Protein AF-A0A497FHC4-F1 (afdb_monomer_lite)

Foldseek 3Di:
DQAAEEEEFEQFLDDLLRLLLQLQLLLLCVVVVFQEAEAAAEEEAECPPPVVQLVVCLVLLHRDHPSLVSRCVSNVVPDPSCLSYQKYFYFYQFDCVQQPDVSSVVQVVDRLSRTAKMWGWADDPHDIDIAMAGAVVSLVRHDPVSSVSSVVSCVSSVHHYDHSVVVVVCQVPRQVRSVVSVVVVSVPGRYYYYYYNRQQLANHDVQLPHQWYWYGGQFKIFIFGSPLLSVQVVVCCVPQNSPDGNNSRCVVGDGPDMDTDDDDPPVCSSHHDPVSNVNSVVSPPRD

Structure (mmCIF, N/CA/C/O backbone):
data_AF-A0A497FHC4-F1
#
_entry.id   AF-A0A497FHC4-F1
#
loop_
_atom_site.group_PDB
_atom_site.id
_atom_site.type_symbol
_atom_site.label_atom_id
_atom_site.label_alt_id
_atom_site.label_comp_id
_atom_site.label_asym_id
_atom_site.label_entity_id
_atom_site.label_seq_id
_atom_site.pdbx_PDB_ins_code
_atom_site.Cartn_x
_atom_site.Cartn_y
_atom_site.Cartn_z
_atom_site.occupancy
_atom_site.B_iso_or_equiv
_atom_site.auth_seq_id
_atom_site.auth_comp_id
_atom_site.auth_asym_id
_atom_site.auth_atom_id
_atom_site.pdbx_PDB_model_num
ATOM 1 N N . MET A 1 1 ? -24.979 6.587 7.135 1.00 53.25 1 MET A N 1
ATOM 2 C CA . MET A 1 1 ? -24.085 6.280 8.273 1.00 53.25 1 MET A CA 1
ATOM 3 C C . MET A 1 1 ? -22.796 7.046 8.053 1.00 53.25 1 MET A C 1
ATOM 5 O O . MET A 1 1 ? -22.479 7.292 6.900 1.00 53.25 1 MET A O 1
ATOM 9 N N . ILE A 1 2 ? -22.112 7.481 9.112 1.00 77.75 2 ILE A N 1
ATOM 10 C CA . ILE A 1 2 ? -20.748 8.013 8.974 1.00 77.75 2 ILE A CA 1
ATOM 11 C C . ILE A 1 2 ? -19.836 6.790 8.899 1.00 77.75 2 ILE A C 1
ATOM 13 O O . ILE A 1 2 ? -19.884 5.964 9.810 1.00 77.75 2 ILE A O 1
ATOM 17 N N . ALA A 1 3 ? -19.096 6.637 7.804 1.00 92.81 3 ALA A N 1
ATOM 18 C CA . ALA A 1 3 ? -18.158 5.534 7.647 1.00 92.81 3 ALA A CA 1
ATOM 19 C C . ALA A 1 3 ? -16.996 5.656 8.632 1.00 92.81 3 ALA A C 1
ATOM 21 O O . ALA A 1 3 ? -16.529 6.759 8.917 1.00 92.81 3 ALA A O 1
ATOM 22 N N . MET A 1 4 ? -16.521 4.515 9.123 1.00 95.94 4 MET A N 1
ATOM 23 C CA . MET A 1 4 ? -15.312 4.445 9.931 1.00 95.94 4 MET A CA 1
ATOM 24 C C . MET A 1 4 ? -14.073 4.312 9.051 1.00 95.94 4 MET A C 1
ATOM 26 O O . MET A 1 4 ? -14.044 3.512 8.113 1.00 95.94 4 MET A O 1
ATOM 30 N N . LEU A 1 5 ? -13.015 5.033 9.414 1.00 98.12 5 LEU A N 1
ATOM 31 C CA . LEU A 1 5 ? -11.712 4.976 8.765 1.00 98.12 5 LEU A CA 1
ATOM 32 C C . LEU A 1 5 ? -10.659 4.434 9.736 1.00 98.12 5 LEU A C 1
ATOM 34 O O . LEU A 1 5 ? -10.309 5.074 10.728 1.00 98.12 5 LEU A O 1
ATOM 38 N N . ILE A 1 6 ? -10.097 3.265 9.428 1.00 98.56 6 ILE A N 1
ATOM 39 C CA . ILE A 1 6 ? -8.969 2.691 10.173 1.00 98.56 6 ILE A CA 1
ATOM 40 C C . ILE A 1 6 ? -7.711 2.790 9.318 1.00 98.56 6 ILE A C 1
ATOM 42 O O . ILE A 1 6 ? -7.675 2.278 8.202 1.00 98.56 6 ILE A O 1
ATOM 46 N N . LEU A 1 7 ? -6.647 3.378 9.861 1.00 98.62 7 LEU A N 1
ATOM 47 C CA . LEU A 1 7 ? -5.346 3.446 9.198 1.00 98.62 7 LEU A CA 1
ATOM 48 C C . LEU A 1 7 ? -4.395 2.371 9.745 1.00 98.62 7 LEU A C 1
ATOM 50 O O . LEU A 1 7 ? -4.148 2.297 10.945 1.00 98.62 7 LEU A O 1
ATOM 54 N N . ILE A 1 8 ? -3.813 1.561 8.865 1.00 98.62 8 ILE A N 1
ATOM 55 C CA . ILE A 1 8 ? -2.807 0.543 9.179 1.00 98.62 8 ILE A CA 1
ATOM 56 C C . ILE A 1 8 ? -1.430 1.069 8.779 1.00 98.62 8 ILE A C 1
ATOM 58 O O . ILE A 1 8 ? -1.166 1.301 7.599 1.00 98.62 8 ILE A O 1
ATOM 62 N N . VAL A 1 9 ? -0.534 1.214 9.756 1.00 98.19 9 VAL A N 1
ATOM 63 C CA . VAL A 1 9 ? 0.839 1.711 9.564 1.00 98.19 9 VAL A CA 1
ATOM 64 C C . VAL A 1 9 ? 1.875 0.678 9.990 1.00 98.19 9 VAL A C 1
ATOM 66 O O . VAL A 1 9 ? 1.593 -0.232 10.767 1.00 98.19 9 VAL A O 1
ATOM 69 N N . GLY A 1 10 ? 3.094 0.784 9.467 1.00 97.12 10 GLY A N 1
ATOM 70 C CA . GLY A 1 10 ? 4.172 -0.178 9.710 1.00 97.12 10 GLY A CA 1
ATOM 71 C C . GLY A 1 10 ? 5.369 0.502 10.343 1.00 97.12 10 GLY A C 1
ATOM 72 O O . GLY A 1 10 ? 5.735 1.598 9.934 1.00 97.12 10 GLY A O 1
ATOM 73 N N . LEU A 1 11 ? 5.997 -0.144 11.327 1.00 93.44 11 LEU A N 1
ATOM 74 C CA . LEU A 1 11 ? 7.216 0.403 11.931 1.00 93.44 11 LEU A CA 1
ATOM 75 C C . LEU A 1 11 ? 8.429 0.273 11.002 1.00 93.44 11 LEU A C 1
ATOM 77 O O . LEU A 1 11 ? 9.323 1.111 11.032 1.00 93.44 11 LEU A O 1
ATOM 81 N N . LEU A 1 12 ? 8.483 -0.808 10.222 1.00 91.19 12 LEU A N 1
ATOM 82 C CA . LEU A 1 12 ? 9.578 -1.095 9.303 1.00 91.19 12 LEU A CA 1
ATOM 83 C C . LEU A 1 12 ? 9.224 -0.624 7.897 1.00 91.19 12 LEU A C 1
ATOM 85 O O . LEU A 1 12 ? 8.089 -0.814 7.446 1.00 91.19 12 LEU A O 1
ATOM 89 N N . LYS A 1 13 ? 10.243 -0.137 7.181 1.00 82.69 13 LYS A N 1
ATOM 90 C CA . LYS A 1 13 ? 10.144 0.246 5.768 1.00 82.69 13 LYS A CA 1
ATOM 91 C C . LYS A 1 13 ? 9.580 -0.885 4.903 1.00 82.69 13 LYS A C 1
ATOM 93 O O . LYS A 1 13 ? 8.779 -0.625 4.017 1.00 82.69 13 LYS A O 1
ATOM 98 N N . PHE A 1 14 ? 9.931 -2.136 5.199 1.00 84.88 14 PHE A N 1
ATOM 99 C CA . PHE A 1 14 ? 9.456 -3.314 4.471 1.00 84.88 14 PHE A CA 1
ATOM 100 C C . PHE A 1 14 ? 8.912 -4.381 5.430 1.00 84.88 14 PHE A C 1
ATOM 102 O O . PHE A 1 14 ? 9.324 -4.451 6.586 1.00 84.88 14 PHE A O 1
ATOM 109 N N . ASP A 1 15 ? 7.958 -5.185 4.953 1.00 83.44 15 ASP A N 1
ATOM 110 C CA . ASP A 1 15 ? 7.514 -6.447 5.569 1.00 83.44 15 ASP A CA 1
ATOM 111 C C . ASP A 1 15 ? 7.141 -6.408 7.062 1.00 83.44 15 ASP A C 1
ATOM 113 O O . ASP A 1 15 ? 7.291 -7.382 7.795 1.00 83.44 15 ASP A O 1
ATOM 117 N N . SER A 1 16 ? 6.539 -5.307 7.521 1.00 89.12 16 SER A N 1
ATOM 118 C CA . SER A 1 16 ? 5.989 -5.222 8.887 1.00 89.12 16 SER A CA 1
ATOM 119 C C . SER A 1 16 ? 4.822 -6.193 9.152 1.00 89.12 16 SER A C 1
ATOM 121 O O . SER A 1 16 ? 4.429 -6.357 10.301 1.00 89.12 16 SER A O 1
ATOM 123 N N . GLY A 1 17 ? 4.242 -6.810 8.113 1.00 93.50 17 GLY A N 1
ATOM 124 C CA . GLY A 1 17 ? 3.054 -7.674 8.211 1.00 93.50 17 GLY A CA 1
ATOM 125 C C . GLY A 1 17 ? 1.711 -6.957 8.014 1.00 93.50 17 GLY A C 1
ATOM 126 O O . GLY A 1 17 ? 0.668 -7.547 8.297 1.00 93.50 17 GLY A O 1
ATOM 127 N N . LYS A 1 18 ? 1.727 -5.706 7.520 1.00 96.56 18 LYS A N 1
ATOM 128 C CA . LYS A 1 18 ? 0.534 -4.862 7.322 1.00 96.56 18 LYS A CA 1
ATOM 129 C C . LYS A 1 18 ? -0.541 -5.550 6.481 1.00 96.56 18 LYS A C 1
ATOM 131 O O . LYS A 1 18 ? -1.631 -5.764 6.991 1.00 96.56 18 LYS A O 1
ATOM 136 N N . THR A 1 19 ? -0.210 -6.001 5.270 1.00 96.62 19 THR A N 1
ATOM 137 C CA . THR A 1 19 ? -1.174 -6.615 4.342 1.00 96.62 19 THR A CA 1
ATOM 138 C C . THR A 1 19 ? -1.922 -7.797 4.937 1.00 96.62 19 THR A C 1
ATOM 140 O O . THR A 1 19 ? -3.132 -7.924 4.762 1.00 96.62 19 THR A O 1
ATOM 143 N N . SER A 1 20 ? -1.223 -8.664 5.669 1.00 96.12 20 SER A N 1
ATOM 144 C CA . SER A 1 20 ? -1.837 -9.823 6.321 1.00 96.12 20 SER A CA 1
ATOM 145 C C . SER A 1 20 ? -2.822 -9.395 7.411 1.00 96.12 20 SER A C 1
ATOM 147 O O . SER A 1 20 ? -3.915 -9.957 7.511 1.00 96.12 20 SER A O 1
ATOM 149 N N . LEU A 1 21 ? -2.462 -8.380 8.207 1.00 97.50 21 LEU A N 1
ATOM 150 C CA . LEU A 1 21 ? -3.343 -7.819 9.229 1.00 97.50 21 LEU A CA 1
ATOM 151 C C . LEU A 1 21 ? -4.562 -7.137 8.596 1.00 97.50 21 LEU A C 1
ATOM 153 O O . LEU A 1 21 ? -5.684 -7.465 8.970 1.00 97.50 21 LEU A O 1
ATOM 157 N N . THR A 1 22 ? -4.347 -6.248 7.622 1.00 98.38 22 THR A N 1
ATOM 158 C CA . THR A 1 22 ? -5.401 -5.518 6.901 1.00 98.38 22 THR A CA 1
ATOM 159 C C . THR A 1 22 ? -6.413 -6.485 6.288 1.00 98.38 22 THR A C 1
ATOM 161 O O . THR A 1 22 ? -7.611 -6.368 6.537 1.00 98.38 22 THR A O 1
ATOM 164 N N . ALA A 1 23 ? -5.938 -7.497 5.552 1.00 98.12 23 ALA A N 1
ATOM 165 C CA . ALA A 1 23 ? -6.798 -8.505 4.939 1.00 98.12 23 ALA A CA 1
ATOM 166 C C . ALA A 1 23 ? -7.605 -9.294 5.985 1.00 98.12 23 ALA A C 1
ATOM 168 O O . ALA A 1 23 ? -8.795 -9.534 5.795 1.00 98.12 23 ALA A O 1
ATOM 169 N N . SER A 1 24 ? -6.974 -9.655 7.109 1.00 97.81 24 SER A N 1
ATOM 170 C CA . SER A 1 24 ? -7.652 -10.373 8.194 1.00 97.81 24 SER A CA 1
ATOM 171 C C . SER A 1 24 ? -8.732 -9.523 8.865 1.00 97.81 24 SER A C 1
ATOM 173 O O . SER A 1 24 ? -9.802 -10.042 9.169 1.00 97.81 24 SER A O 1
ATOM 175 N N . LEU A 1 25 ? -8.466 -8.232 9.097 1.00 98.44 25 LEU A N 1
ATOM 176 C CA . LEU A 1 25 ? -9.427 -7.304 9.700 1.00 98.44 25 LEU A CA 1
ATOM 177 C C . LEU A 1 25 ? -10.653 -7.112 8.810 1.00 98.44 25 LEU A C 1
ATOM 179 O O . LEU A 1 25 ? -11.770 -7.168 9.315 1.00 98.44 25 LEU A O 1
ATOM 183 N N . VAL A 1 26 ? -10.461 -6.946 7.497 1.00 98.38 26 VAL A N 1
ATOM 184 C CA . VAL A 1 26 ? -11.590 -6.830 6.563 1.00 98.38 26 VAL A CA 1
ATOM 185 C C . VAL A 1 26 ? -12.405 -8.116 6.524 1.00 98.38 26 VAL A C 1
ATOM 187 O O . VAL A 1 26 ? -13.622 -8.051 6.668 1.00 98.38 26 VAL A O 1
ATOM 190 N N . LYS A 1 27 ? -11.770 -9.293 6.418 1.00 98.12 27 LYS A N 1
ATOM 191 C CA . LYS A 1 27 ? -12.506 -10.568 6.455 1.00 98.12 27 LYS A CA 1
ATOM 192 C C . LYS A 1 27 ? -13.287 -10.761 7.755 1.00 98.12 27 LYS A C 1
ATOM 194 O O . LYS A 1 27 ? -14.414 -11.242 7.713 1.00 98.12 27 LYS A O 1
ATOM 199 N N . GLU A 1 28 ? -12.706 -10.384 8.893 1.00 98.00 28 GLU A N 1
ATOM 200 C CA . GLU A 1 28 ? -13.376 -10.453 10.196 1.00 98.00 28 GLU A CA 1
ATOM 201 C C . GLU A 1 28 ? -14.544 -9.465 10.308 1.00 98.00 28 GLU A C 1
ATOM 203 O O . GLU A 1 28 ? -15.587 -9.807 10.852 1.00 98.00 28 GLU A O 1
ATOM 208 N N . ALA A 1 29 ? -14.410 -8.246 9.785 1.00 98.00 29 ALA A N 1
ATOM 209 C CA . ALA A 1 29 ? -15.509 -7.283 9.769 1.00 98.00 29 ALA A CA 1
ATOM 210 C C . ALA A 1 29 ? -16.667 -7.781 8.888 1.00 98.00 29 ALA A C 1
ATOM 212 O O . ALA A 1 29 ? -17.819 -7.813 9.325 1.00 98.00 29 ALA A O 1
ATOM 213 N N . ARG A 1 30 ? -16.350 -8.267 7.683 1.00 97.31 30 ARG A N 1
ATOM 214 C CA . ARG A 1 30 ? -17.340 -8.797 6.736 1.00 97.31 30 ARG A CA 1
ATOM 215 C C . ARG A 1 30 ? -18.024 -10.063 7.250 1.00 97.31 30 ARG A C 1
ATOM 217 O O . ARG A 1 30 ? -19.230 -10.207 7.074 1.00 97.31 30 ARG A O 1
ATOM 224 N N . SER A 1 31 ? -17.307 -10.949 7.951 1.00 97.19 31 SER A N 1
ATOM 225 C CA . SER A 1 31 ? -17.906 -12.147 8.568 1.00 97.19 31 SER A CA 1
ATOM 226 C C . SER A 1 31 ? -18.952 -11.809 9.640 1.00 97.19 31 SER A C 1
ATOM 228 O O . SER A 1 31 ? -19.845 -12.613 9.906 1.00 97.19 31 SER A O 1
ATOM 230 N N . ARG A 1 32 ? -18.878 -10.601 10.215 1.00 96.62 32 ARG A N 1
ATOM 231 C CA . ARG A 1 32 ? -19.841 -10.043 11.176 1.00 96.62 32 ARG A CA 1
ATOM 232 C C . ARG A 1 32 ? -20.945 -9.207 10.521 1.00 96.62 32 ARG A C 1
ATOM 234 O O . ARG A 1 32 ? -21.765 -8.636 11.234 1.00 96.62 32 ARG A O 1
ATOM 241 N N . GLY A 1 33 ? -20.975 -9.135 9.191 1.00 96.50 33 GLY A N 1
ATOM 242 C CA . GLY A 1 33 ? -21.972 -8.383 8.432 1.00 96.50 33 GLY A CA 1
ATOM 243 C C . GLY A 1 33 ? -21.680 -6.889 8.273 1.00 96.50 33 GLY A C 1
ATOM 244 O O . GLY A 1 33 ? -22.579 -6.174 7.850 1.00 96.50 33 GLY A O 1
ATOM 245 N N . VAL A 1 34 ? -20.466 -6.420 8.591 1.00 97.06 34 VAL A N 1
ATOM 246 C CA . VAL A 1 34 ? -20.050 -5.029 8.334 1.00 97.06 34 VAL A CA 1
ATOM 247 C C . VAL A 1 34 ? -19.637 -4.886 6.872 1.00 97.06 34 VAL A C 1
ATOM 249 O O . VAL A 1 34 ? -18.817 -5.674 6.385 1.00 97.06 34 VAL A O 1
ATOM 252 N N . ASP A 1 35 ? -20.147 -3.868 6.179 1.00 97.69 35 ASP A N 1
ATOM 253 C CA . ASP A 1 35 ? -19.682 -3.556 4.827 1.00 97.69 35 ASP A CA 1
ATOM 254 C C . ASP A 1 35 ? -18.301 -2.890 4.871 1.00 97.69 35 ASP A C 1
ATOM 256 O O . ASP A 1 35 ? -18.168 -1.679 5.058 1.00 97.69 35 ASP A O 1
ATOM 260 N N . ALA A 1 36 ? -17.262 -3.719 4.750 1.00 98.38 36 ALA A N 1
ATOM 261 C CA . ALA A 1 36 ? -15.874 -3.303 4.879 1.00 98.38 36 ALA A CA 1
ATOM 262 C C . ALA A 1 36 ? -15.056 -3.532 3.604 1.00 98.38 36 ALA A C 1
ATOM 264 O O . ALA A 1 36 ? -15.181 -4.579 2.956 1.00 98.38 36 ALA A O 1
ATOM 265 N N . VAL A 1 37 ? -14.148 -2.596 3.315 1.00 98.75 37 VAL A N 1
ATOM 266 C CA . VAL A 1 37 ? -13.150 -2.691 2.238 1.00 98.75 37 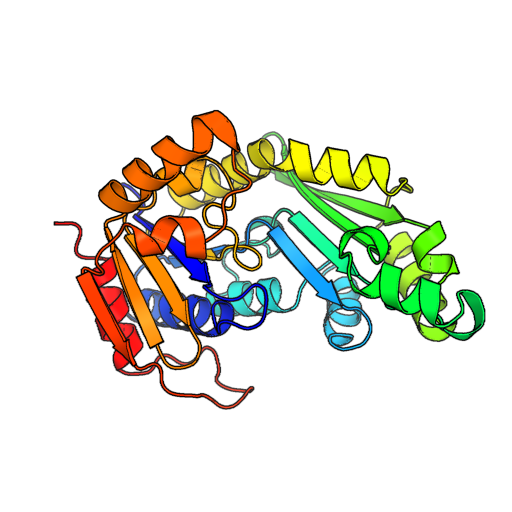VAL A CA 1
ATOM 267 C C . VAL A 1 37 ? -11.749 -2.326 2.730 1.00 98.75 37 VAL A C 1
ATOM 269 O O . VAL A 1 37 ? -11.576 -1.501 3.628 1.00 98.75 37 VAL A O 1
ATOM 272 N N . ALA A 1 38 ? -10.733 -2.944 2.127 1.00 98.56 38 ALA A N 1
ATOM 273 C CA . ALA A 1 38 ? -9.330 -2.601 2.331 1.00 98.56 38 ALA A CA 1
ATOM 274 C C . ALA A 1 38 ? -8.789 -1.805 1.146 1.00 98.56 38 ALA A C 1
ATOM 276 O O . ALA A 1 38 ? -8.985 -2.191 -0.006 1.00 98.56 38 ALA A O 1
ATOM 277 N N . VAL A 1 39 ? -8.035 -0.750 1.438 1.00 98.50 39 VAL A N 1
ATOM 278 C CA . VAL A 1 39 ? -7.464 0.150 0.434 1.00 98.50 39 VAL A CA 1
ATOM 279 C C . VAL A 1 39 ? -5.962 0.242 0.634 1.00 98.50 39 VAL A C 1
ATOM 281 O O . VAL A 1 39 ? -5.495 0.433 1.752 1.00 98.50 39 VAL A O 1
ATOM 284 N N . LYS A 1 40 ? -5.192 0.153 -0.448 1.00 98.00 40 LYS A N 1
ATOM 285 C CA . LYS A 1 40 ? -3.761 0.461 -0.477 1.00 98.00 40 LYS A CA 1
ATOM 286 C C . LYS A 1 40 ? -3.530 1.644 -1.418 1.00 98.00 40 LYS A C 1
ATOM 288 O O . LYS A 1 40 ? -3.312 1.423 -2.610 1.00 98.00 40 LYS A O 1
ATOM 293 N N . PRO A 1 41 ? -3.590 2.887 -0.900 1.00 97.50 41 PRO A N 1
ATOM 294 C CA . PRO A 1 41 ? -3.577 4.109 -1.702 1.00 97.50 41 PRO A CA 1
ATOM 295 C C . PRO A 1 41 ? -2.400 4.184 -2.672 1.00 97.50 41 PRO A C 1
ATOM 297 O O . PRO A 1 41 ? -2.569 4.522 -3.841 1.00 97.50 41 PRO A O 1
ATOM 300 N N . VAL A 1 42 ? -1.221 3.808 -2.172 1.00 96.50 42 VAL A N 1
ATOM 301 C CA . VAL A 1 42 ? 0.027 3.743 -2.926 1.00 96.50 42 VAL A CA 1
ATOM 302 C C . VAL A 1 42 ? 0.647 2.361 -2.740 1.00 96.50 42 VAL A C 1
ATOM 304 O O . VAL A 1 42 ? 0.857 1.902 -1.612 1.00 96.50 42 VAL A O 1
ATOM 307 N N . GLY A 1 43 ? 0.927 1.689 -3.851 1.00 95.44 43 GLY A N 1
ATOM 308 C CA . GLY A 1 43 ? 1.546 0.372 -3.907 1.00 95.44 43 GLY A CA 1
ATOM 309 C C . GLY A 1 43 ? 2.809 0.364 -4.760 1.00 95.44 43 GLY A C 1
ATOM 310 O O . GLY A 1 43 ? 2.961 1.144 -5.698 1.00 95.44 43 GLY A O 1
ATOM 311 N N . ALA A 1 44 ? 3.717 -0.553 -4.444 1.00 95.81 44 ALA A N 1
ATOM 312 C CA . ALA A 1 44 ? 4.800 -0.913 -5.340 1.00 95.81 44 ALA A CA 1
ATOM 313 C C . ALA A 1 44 ? 5.066 -2.412 -5.253 1.00 95.81 44 ALA A C 1
ATOM 315 O O . ALA A 1 44 ? 4.935 -3.011 -4.184 1.00 95.81 44 ALA A O 1
ATOM 316 N N . HIS A 1 45 ? 5.431 -3.013 -6.377 1.00 96.44 45 HIS A N 1
ATOM 317 C CA . HIS A 1 45 ? 5.669 -4.446 -6.484 1.00 96.44 45 HIS A CA 1
ATOM 318 C C . HIS A 1 45 ? 6.758 -4.737 -7.517 1.00 96.44 45 HIS A C 1
ATOM 320 O O . HIS A 1 45 ? 7.052 -3.902 -8.367 1.00 96.44 45 HIS A O 1
ATOM 326 N N . ASN A 1 46 ? 7.391 -5.905 -7.438 1.00 96.69 46 ASN A N 1
ATOM 327 C CA . ASN A 1 46 ? 8.605 -6.209 -8.191 1.00 96.69 46 ASN A CA 1
ATOM 328 C C . ASN A 1 46 ? 8.391 -7.333 -9.218 1.00 96.69 46 ASN A C 1
ATOM 330 O O . ASN A 1 46 ? 7.965 -8.441 -8.894 1.00 96.69 46 ASN A O 1
ATOM 334 N N . ALA A 1 47 ? 8.743 -7.056 -10.475 1.00 97.75 47 ALA A N 1
ATOM 335 C CA . ALA A 1 47 ? 8.519 -7.956 -11.605 1.00 97.75 47 ALA A CA 1
ATOM 336 C C . ALA A 1 47 ? 9.250 -9.303 -11.487 1.00 97.75 47 ALA A C 1
ATOM 338 O O . ALA A 1 47 ?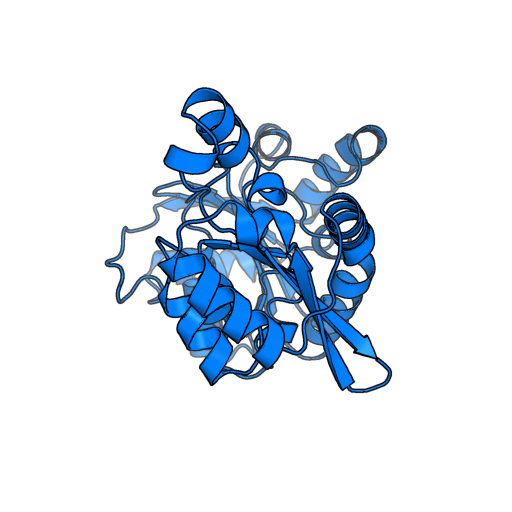 8.868 -10.258 -12.157 1.00 97.75 47 ALA A O 1
ATOM 339 N N . TRP A 1 48 ? 10.321 -9.381 -10.695 1.00 96.81 48 TRP A N 1
ATOM 340 C CA . TRP A 1 48 ? 11.143 -10.579 -10.555 1.00 96.81 48 TRP A CA 1
ATOM 341 C C . TRP A 1 48 ? 10.626 -11.509 -9.460 1.00 96.81 48 TRP A C 1
ATOM 343 O O . TRP A 1 48 ? 10.278 -12.654 -9.738 1.00 96.81 48 TRP A O 1
ATOM 353 N N . ASN A 1 49 ? 10.549 -11.032 -8.215 1.00 94.88 49 ASN A N 1
ATOM 354 C CA . ASN A 1 49 ? 10.147 -11.874 -7.082 1.00 94.88 49 ASN A CA 1
ATOM 355 C C . ASN A 1 49 ? 8.619 -11.964 -6.900 1.00 94.88 49 ASN A C 1
ATOM 357 O O . ASN A 1 49 ? 8.147 -12.818 -6.153 1.00 94.88 49 ASN A O 1
ATOM 361 N N . GLN A 1 50 ? 7.848 -11.125 -7.597 1.00 96.31 50 GLN A N 1
ATOM 362 C CA . GLN A 1 50 ? 6.385 -11.142 -7.604 1.00 96.31 50 GLN A CA 1
ATOM 363 C C . GLN A 1 50 ? 5.848 -11.289 -9.033 1.00 96.31 50 GLN A C 1
ATOM 365 O O . GLN A 1 50 ? 4.842 -10.678 -9.375 1.00 96.31 50 GLN A O 1
ATOM 370 N N . TYR A 1 51 ? 6.492 -12.101 -9.880 1.00 97.75 51 TYR A N 1
ATOM 371 C CA . TYR A 1 51 ? 6.165 -12.237 -11.310 1.00 97.75 51 TYR A CA 1
ATOM 372 C C . TYR A 1 51 ? 4.681 -12.529 -11.615 1.00 97.75 51 TYR A C 1
ATOM 374 O O . TYR A 1 51 ? 4.164 -12.084 -12.640 1.00 97.75 51 TYR A O 1
ATOM 382 N N . ASP A 1 52 ? 3.959 -13.190 -10.707 1.00 97.12 52 ASP A N 1
ATOM 383 C CA . ASP A 1 52 ? 2.513 -13.423 -10.832 1.00 97.12 52 ASP A CA 1
ATOM 384 C C . ASP A 1 52 ? 1.706 -12.127 -11.020 1.00 97.12 52 ASP A C 1
ATOM 386 O O . ASP A 1 52 ? 0.684 -12.130 -11.702 1.00 97.12 52 ASP A O 1
ATOM 390 N N . THR A 1 53 ? 2.180 -10.998 -10.487 1.00 97.50 53 THR A N 1
ATOM 391 C CA . THR A 1 53 ? 1.577 -9.666 -10.688 1.00 97.50 53 THR A CA 1
ATOM 392 C C . THR A 1 53 ? 1.602 -9.223 -12.153 1.00 97.50 53 THR A C 1
ATOM 394 O O . THR A 1 53 ? 0.629 -8.651 -12.645 1.00 97.50 53 THR A O 1
ATOM 397 N N . VAL A 1 54 ? 2.659 -9.562 -12.899 1.00 98.44 54 VAL A N 1
ATOM 398 C CA . VAL A 1 54 ? 2.776 -9.286 -14.340 1.00 98.44 54 VAL A CA 1
ATOM 399 C C . VAL A 1 54 ? 1.730 -10.091 -15.105 1.00 98.44 54 VAL A C 1
ATOM 401 O O . VAL A 1 54 ? 1.027 -9.549 -15.959 1.00 98.44 54 VAL A O 1
ATOM 404 N N . LEU A 1 55 ? 1.585 -11.378 -14.775 1.00 98.31 55 LEU A N 1
ATOM 405 C CA . LEU A 1 55 ? 0.579 -12.253 -15.384 1.00 98.31 55 LEU A CA 1
ATOM 406 C C . LEU A 1 55 ? -0.838 -11.779 -15.051 1.00 98.31 55 LEU A C 1
ATOM 408 O O . LEU A 1 55 ? -1.690 -11.686 -15.936 1.00 98.31 55 LEU A O 1
ATOM 412 N N . LYS A 1 56 ? -1.069 -11.404 -13.792 1.00 98.19 56 LYS A N 1
ATOM 413 C CA . LYS A 1 56 ? -2.358 -10.895 -13.335 1.00 98.19 56 LYS A CA 1
ATOM 414 C C . LYS A 1 56 ? -2.722 -9.568 -13.986 1.00 98.19 56 LYS A C 1
ATOM 416 O O . LYS A 1 56 ? -3.885 -9.353 -14.310 1.00 98.19 56 LYS A O 1
ATOM 421 N N . SER A 1 57 ? -1.729 -8.728 -14.264 1.00 98.62 57 SER A N 1
ATOM 422 C CA . SER A 1 57 ? -1.938 -7.466 -14.971 1.00 98.62 57 SER A CA 1
ATOM 423 C C . SER A 1 57 ? -2.418 -7.675 -16.414 1.00 98.62 57 SER A C 1
ATOM 425 O O . SER A 1 57 ? -3.257 -6.917 -16.902 1.00 98.62 57 SER A O 1
ATOM 427 N N . PHE A 1 58 ? -1.963 -8.736 -17.096 1.00 98.62 58 PHE A N 1
ATOM 428 C CA . PHE A 1 58 ? -2.536 -9.136 -18.389 1.00 98.62 58 PHE A CA 1
ATOM 429 C C . PHE A 1 58 ? -3.978 -9.636 -18.253 1.00 98.62 58 PHE A C 1
ATOM 431 O O . PHE A 1 58 ? -4.832 -9.261 -19.055 1.00 98.62 58 PHE A O 1
ATOM 438 N N . GLU A 1 59 ? -4.250 -10.481 -17.257 1.00 98.12 59 GLU A N 1
ATOM 439 C CA . GLU A 1 59 ? -5.582 -11.051 -17.020 1.00 98.12 59 GLU A CA 1
ATOM 440 C C . GLU A 1 59 ? -6.618 -9.958 -16.724 1.00 98.12 59 GLU A C 1
ATOM 442 O O . GLU A 1 59 ? -7.689 -9.934 -17.327 1.00 98.12 59 GLU A O 1
ATOM 447 N N . MET A 1 60 ? -6.273 -9.027 -15.832 1.00 97.50 60 MET A N 1
ATOM 448 C CA . MET A 1 60 ? -7.169 -7.974 -15.350 1.00 97.50 60 MET A CA 1
ATOM 449 C C . MET A 1 60 ? -7.161 -6.719 -16.230 1.00 97.50 60 MET A C 1
ATOM 451 O O . MET A 1 60 ? -7.968 -5.824 -16.006 1.00 97.50 60 MET A O 1
ATOM 455 N N . ARG A 1 61 ? -6.278 -6.645 -17.238 1.00 97.88 61 ARG A N 1
ATOM 456 C CA . ARG A 1 61 ? -6.113 -5.482 -18.138 1.00 97.88 61 ARG A CA 1
ATOM 457 C C . ARG A 1 61 ? -5.809 -4.169 -17.418 1.00 97.88 61 ARG A C 1
ATOM 459 O O . ARG A 1 61 ? -6.106 -3.089 -17.918 1.00 97.88 61 ARG A O 1
ATO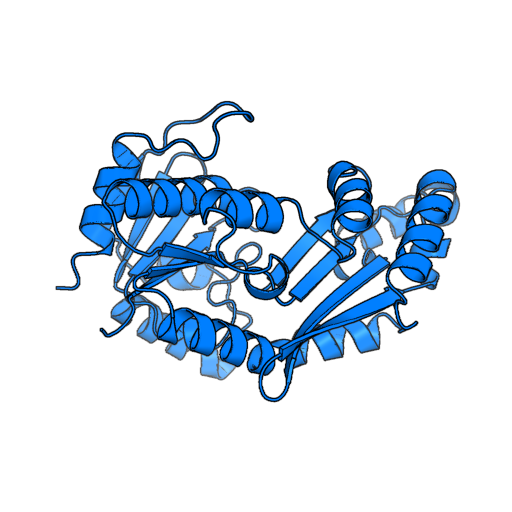M 466 N N . VAL A 1 62 ? -5.182 -4.270 -16.257 1.00 98.12 62 VAL A N 1
ATOM 467 C CA . VAL A 1 62 ? -4.763 -3.141 -15.439 1.00 98.12 62 VAL A CA 1
ATOM 468 C C . VAL A 1 62 ? -3.527 -3.571 -14.654 1.00 98.12 62 VAL A C 1
ATOM 470 O O . VAL A 1 62 ? -3.422 -4.735 -14.286 1.00 98.12 62 VAL A O 1
ATOM 473 N N . LEU A 1 63 ? -2.561 -2.677 -14.434 1.00 98.44 63 LEU A N 1
ATOM 474 C CA . LEU A 1 63 ? -1.405 -2.964 -13.580 1.00 98.44 63 LEU A CA 1
ATOM 475 C C . LEU A 1 63 ? -1.859 -3.283 -12.145 1.00 98.44 63 LEU A C 1
ATOM 477 O O . LEU A 1 63 ? -2.591 -2.492 -11.553 1.00 98.44 63 LEU A O 1
ATOM 481 N N . VAL A 1 64 ? -1.456 -4.433 -11.603 1.00 97.00 64 VAL A N 1
ATOM 482 C CA . VAL A 1 64 ? -1.927 -4.939 -10.303 1.00 97.00 64 VAL A CA 1
ATOM 483 C C . VAL A 1 64 ? -0.765 -5.415 -9.441 1.00 97.00 64 VAL A C 1
ATOM 485 O O . VAL A 1 64 ? -0.125 -6.412 -9.766 1.00 97.00 64 VAL A O 1
ATOM 488 N N . GLY A 1 65 ? -0.575 -4.770 -8.289 1.00 96.75 65 GLY A N 1
ATOM 489 C CA . GLY A 1 65 ? 0.336 -5.226 -7.246 1.00 96.75 65 GLY A CA 1
ATOM 490 C C . GLY A 1 65 ? -0.201 -6.394 -6.411 1.00 96.75 65 GLY A C 1
ATOM 491 O O . GLY A 1 65 ? -1.406 -6.641 -6.308 1.00 96.75 65 GLY A O 1
ATOM 492 N N . SER A 1 66 ? 0.716 -7.119 -5.771 1.00 94.81 66 SER A N 1
ATOM 493 C CA . SER A 1 66 ? 0.420 -8.308 -4.958 1.00 94.81 66 SER A CA 1
ATOM 494 C C . SER A 1 66 ? -0.431 -7.991 -3.723 1.00 94.81 66 SER A C 1
ATOM 496 O O . SER A 1 66 ? -1.400 -8.698 -3.439 1.00 94.81 66 SER A O 1
ATOM 498 N N . ASP A 1 67 ? -0.099 -6.910 -3.013 1.00 96.25 67 ASP A N 1
ATOM 499 C CA . ASP A 1 67 ? -0.859 -6.452 -1.852 1.00 96.25 67 ASP A CA 1
ATOM 500 C C . ASP A 1 67 ? -2.266 -6.015 -2.259 1.00 96.25 67 ASP A C 1
ATOM 502 O O . ASP A 1 67 ? -3.241 -6.497 -1.687 1.00 96.25 67 ASP A O 1
ATOM 506 N N . ALA A 1 68 ? -2.377 -5.188 -3.304 1.00 96.69 68 ALA A N 1
ATOM 507 C CA . ALA A 1 68 ? -3.659 -4.752 -3.851 1.00 96.69 68 ALA A CA 1
ATOM 508 C C . ALA A 1 68 ? -4.554 -5.947 -4.208 1.00 96.69 68 ALA A C 1
ATOM 510 O O . ALA A 1 68 ? -5.727 -5.975 -3.844 1.00 96.69 68 ALA A O 1
ATOM 511 N N . TYR A 1 69 ? -3.993 -6.978 -4.846 1.00 97.31 69 TYR A N 1
ATOM 512 C CA . TYR A 1 69 ? -4.741 -8.184 -5.192 1.00 97.31 69 TYR A CA 1
ATOM 513 C C . TYR A 1 69 ? -5.255 -8.941 -3.964 1.00 97.31 69 TYR A C 1
ATOM 515 O O . TYR A 1 69 ? -6.409 -9.377 -3.940 1.00 97.31 69 TYR A O 1
ATOM 523 N N . ARG A 1 70 ? -4.426 -9.076 -2.923 1.00 97.00 70 ARG A N 1
ATOM 524 C CA . ARG A 1 70 ? -4.832 -9.725 -1.670 1.00 97.00 70 ARG A CA 1
ATOM 525 C C . ARG A 1 70 ? -5.943 -8.943 -0.971 1.00 97.00 70 ARG A C 1
ATOM 527 O O . ARG A 1 70 ? -6.929 -9.545 -0.555 1.00 97.00 70 ARG A O 1
ATOM 534 N N . LEU A 1 71 ? -5.801 -7.624 -0.864 1.00 98.25 71 LEU A N 1
ATOM 535 C CA . LEU A 1 71 ? -6.796 -6.757 -0.231 1.00 98.25 71 LEU A CA 1
ATOM 536 C C . LEU A 1 71 ? -8.114 -6.732 -1.012 1.00 98.25 71 LEU A C 1
ATOM 538 O O . LEU A 1 71 ? -9.185 -6.801 -0.411 1.00 98.25 71 LEU A O 1
ATOM 542 N N . TRP A 1 72 ? -8.046 -6.741 -2.342 1.00 98.31 72 TRP A N 1
ATOM 543 C CA . TRP A 1 72 ? -9.215 -6.848 -3.213 1.00 98.31 72 TRP A CA 1
ATOM 544 C C . TRP A 1 72 ? -9.979 -8.160 -3.006 1.00 98.31 72 TRP A C 1
ATOM 546 O O . TRP A 1 72 ? -11.202 -8.152 -2.873 1.00 98.31 72 TRP A O 1
ATOM 556 N N . LYS A 1 73 ? -9.266 -9.289 -2.887 1.00 97.56 73 LYS A N 1
ATOM 557 C CA . LYS A 1 73 ? -9.878 -10.581 -2.538 1.00 97.56 73 LYS A CA 1
ATOM 558 C C . LYS A 1 73 ? -10.476 -10.597 -1.133 1.00 97.56 73 LYS A C 1
ATOM 560 O O . LYS A 1 73 ? -11.554 -11.151 -0.962 1.00 97.56 73 LYS A O 1
ATOM 565 N N . ALA A 1 74 ? -9.800 -10.004 -0.149 1.00 97.62 74 ALA A N 1
ATOM 566 C CA . ALA A 1 74 ? -10.308 -9.901 1.220 1.00 97.62 74 ALA A CA 1
ATOM 567 C C . ALA A 1 74 ? -11.555 -9.008 1.327 1.00 97.62 74 ALA A C 1
ATOM 569 O O . ALA A 1 74 ? -12.384 -9.225 2.203 1.00 97.62 74 ALA A O 1
ATOM 570 N N . SER A 1 75 ? -11.699 -8.050 0.410 1.00 98.38 75 SER A N 1
ATOM 571 C CA . SER A 1 75 ? -12.852 -7.148 0.294 1.00 98.38 75 SER A CA 1
ATOM 572 C C . SER A 1 75 ? -13.977 -7.730 -0.576 1.00 98.38 75 SER A C 1
ATOM 574 O O . SER A 1 75 ? -14.749 -6.978 -1.157 1.00 98.38 75 SER A O 1
ATOM 576 N N . ASP A 1 76 ? -14.033 -9.055 -0.757 1.00 97.38 76 ASP A N 1
ATOM 577 C CA . ASP A 1 76 ? -14.991 -9.776 -1.617 1.00 97.38 76 ASP A CA 1
ATOM 578 C C . ASP A 1 76 ? -15.111 -9.262 -3.060 1.00 97.38 76 ASP A C 1
ATOM 580 O O . ASP A 1 76 ? -16.069 -9.586 -3.759 1.00 97.38 76 ASP A O 1
ATOM 584 N N . GLN A 1 77 ? -14.115 -8.519 -3.549 1.00 97.44 77 GLN A N 1
ATOM 585 C CA . GLN A 1 77 ? -14.096 -7.981 -4.911 1.00 97.44 77 GLN A CA 1
ATOM 586 C C . GLN A 1 77 ? -15.291 -7.052 -5.205 1.00 97.44 77 GLN A C 1
ATOM 588 O O . GLN A 1 77 ? -15.731 -6.966 -6.351 1.00 97.44 77 GLN A O 1
ATOM 593 N N . VAL A 1 78 ? -15.822 -6.372 -4.178 1.00 97.50 78 VAL A N 1
ATOM 594 C CA . VAL A 1 78 ? -17.001 -5.492 -4.309 1.00 97.50 78 VAL A CA 1
ATOM 595 C C . VAL A 1 78 ? -16.717 -4.212 -5.102 1.00 97.50 78 VAL A C 1
ATOM 597 O O . VAL A 1 78 ? -17.616 -3.687 -5.752 1.00 97.50 78 VAL A O 1
ATOM 600 N N . GLU A 1 79 ? -15.459 -3.761 -5.110 1.00 97.62 79 GLU A N 1
ATOM 601 C CA . GLU A 1 79 ? -14.968 -2.644 -5.924 1.00 97.62 79 GLU A CA 1
ATOM 602 C C . GLU A 1 79 ? -13.936 -3.116 -6.961 1.00 97.62 79 GLU A C 1
ATOM 604 O O . GLU A 1 79 ? -13.290 -4.155 -6.769 1.00 97.62 79 GLU A O 1
ATOM 609 N N . PRO A 1 80 ? -13.706 -2.347 -8.042 1.00 97.19 80 PRO A N 1
ATOM 610 C CA . PRO A 1 80 ? -12.570 -2.572 -8.928 1.00 97.19 80 PRO A CA 1
ATOM 611 C C . PRO A 1 80 ? -11.237 -2.458 -8.172 1.00 97.19 80 PRO A C 1
ATOM 613 O O . PRO A 1 80 ? -11.061 -1.617 -7.286 1.00 97.19 80 PRO A O 1
ATOM 616 N N . ILE A 1 81 ? -10.259 -3.289 -8.533 1.00 97.88 81 ILE A N 1
ATOM 617 C CA . ILE A 1 81 ? -8.961 -3.331 -7.841 1.00 97.88 81 ILE A CA 1
ATOM 618 C C . ILE A 1 81 ? -8.196 -2.009 -7.955 1.00 97.88 81 ILE A C 1
ATOM 620 O O . ILE A 1 81 ? -7.462 -1.620 -7.051 1.00 97.88 81 ILE A O 1
ATOM 624 N N . GLU A 1 82 ? -8.377 -1.306 -9.066 1.00 97.50 82 GLU A N 1
ATOM 625 C CA . GLU A 1 82 ? -7.792 -0.007 -9.357 1.00 97.50 82 GLU A CA 1
ATOM 626 C C . GLU A 1 82 ? -8.382 1.135 -8.530 1.00 97.50 82 GLU A C 1
ATOM 628 O O . GLU A 1 82 ? -7.771 2.197 -8.476 1.00 97.50 82 GLU A O 1
ATOM 633 N N . VAL A 1 83 ? -9.523 0.911 -7.873 1.00 97.38 83 VAL A N 1
ATOM 634 C CA . VAL A 1 83 ? -10.126 1.833 -6.900 1.00 97.38 83 VAL A CA 1
ATOM 635 C C . VAL A 1 83 ? -9.576 1.541 -5.506 1.00 97.38 83 VAL A C 1
ATOM 637 O O . VAL A 1 83 ? -9.190 2.455 -4.789 1.00 97.38 83 VAL A O 1
ATOM 640 N N . LEU A 1 84 ? -9.443 0.262 -5.140 1.00 98.12 84 LEU A N 1
ATOM 641 C CA . LEU A 1 84 ? -8.818 -0.131 -3.870 1.00 98.12 84 LEU A CA 1
ATOM 642 C C . LEU A 1 84 ? -7.297 0.091 -3.854 1.00 98.12 84 LEU A C 1
ATOM 644 O O . LEU A 1 84 ? -6.678 0.058 -2.794 1.00 98.12 84 LEU A O 1
ATOM 648 N N . SER A 1 85 ? -6.675 0.311 -5.011 1.00 97.88 85 SER A N 1
ATOM 649 C CA . SER A 1 85 ? -5.267 0.681 -5.125 1.00 97.88 85 SER A CA 1
ATOM 650 C C . SER A 1 85 ? -5.064 1.704 -6.247 1.00 97.88 85 SER A C 1
ATOM 652 O O . SER A 1 85 ? -4.697 1.341 -7.361 1.00 97.88 85 SER A O 1
ATOM 654 N N . PRO A 1 86 ? -5.342 2.992 -6.005 1.00 97.94 86 PRO A N 1
ATOM 655 C CA . PRO A 1 86 ? -5.368 4.000 -7.060 1.00 97.94 86 PRO A CA 1
ATOM 656 C C . PRO A 1 86 ? -3.998 4.302 -7.670 1.00 97.94 86 PRO A C 1
ATOM 658 O O . PRO A 1 86 ? -3.930 4.549 -8.874 1.00 97.94 86 PRO A O 1
ATOM 661 N N . PHE A 1 87 ? -2.906 4.236 -6.904 1.00 98.25 87 PHE A N 1
ATOM 662 C CA . PHE A 1 87 ? -1.558 4.460 -7.424 1.00 98.25 87 PHE A CA 1
ATOM 663 C C . PHE A 1 87 ? -0.669 3.234 -7.199 1.00 98.25 87 PHE A C 1
ATOM 665 O O . PHE A 1 87 ? -0.503 2.781 -6.069 1.00 98.25 87 PHE A O 1
ATOM 672 N N . ASP A 1 88 ? -0.109 2.672 -8.272 1.00 98.12 88 ASP A N 1
ATOM 673 C CA . ASP A 1 88 ? 0.710 1.458 -8.194 1.00 98.12 88 ASP A CA 1
ATOM 674 C C . ASP A 1 88 ? 1.926 1.530 -9.132 1.00 98.12 88 ASP A C 1
ATOM 676 O O . ASP A 1 88 ? 1.817 2.010 -10.264 1.00 98.12 88 ASP A O 1
ATOM 680 N N . ILE A 1 89 ? 3.084 1.074 -8.647 1.00 98.44 89 ILE A N 1
ATOM 681 C CA . ILE A 1 89 ? 4.368 1.099 -9.356 1.00 98.44 89 ILE A CA 1
ATOM 682 C C . ILE A 1 89 ? 4.923 -0.325 -9.475 1.00 98.44 89 ILE A C 1
ATOM 684 O O . ILE A 1 89 ? 5.197 -0.993 -8.478 1.00 98.44 89 ILE A O 1
ATOM 688 N N . LEU A 1 90 ? 5.177 -0.771 -10.703 1.00 98.62 90 LEU A N 1
ATOM 689 C CA . LEU A 1 90 ? 5.932 -1.988 -10.973 1.00 98.62 90 LEU A CA 1
ATOM 690 C C . LEU A 1 90 ? 7.412 -1.648 -11.140 1.00 98.62 90 LEU A C 1
ATOM 692 O O . LEU A 1 90 ? 7.807 -0.981 -12.103 1.00 98.62 90 LEU A O 1
ATOM 696 N N . ILE A 1 91 ? 8.227 -2.165 -10.229 1.00 98.12 91 ILE A N 1
ATOM 697 C CA . ILE A 1 91 ? 9.681 -2.065 -10.282 1.00 98.12 91 ILE A CA 1
ATOM 698 C C . ILE A 1 91 ? 10.311 -3.300 -10.920 1.00 98.12 91 ILE A C 1
ATOM 700 O O . ILE A 1 91 ? 9.758 -4.404 -10.890 1.00 98.12 91 ILE A O 1
ATOM 704 N N . VAL A 1 92 ? 11.500 -3.126 -11.484 1.00 97.81 92 VAL A N 1
ATOM 705 C CA . VAL A 1 92 ? 12.256 -4.184 -12.146 1.00 97.81 92 VAL A CA 1
ATOM 706 C C . VAL A 1 92 ? 13.731 -4.106 -11.735 1.00 97.81 92 VAL A C 1
ATOM 708 O O . VAL A 1 92 ? 14.278 -3.006 -11.673 1.00 97.81 92 VAL A O 1
ATOM 711 N N . PRO A 1 93 ? 14.408 -5.236 -11.453 1.00 95.56 93 PRO A N 1
ATOM 712 C CA . PRO A 1 93 ? 15.844 -5.197 -11.201 1.00 95.56 93 PRO A CA 1
ATOM 713 C C . PRO A 1 93 ? 16.611 -4.819 -12.481 1.00 95.56 93 PRO A C 1
ATOM 715 O O . PRO A 1 93 ? 16.246 -5.297 -13.567 1.00 95.56 93 PRO A O 1
ATOM 718 N N . PRO A 1 94 ? 17.684 -4.015 -12.385 1.00 95.94 94 PRO A N 1
ATOM 719 C CA . PRO A 1 94 ? 18.594 -3.806 -13.503 1.00 95.94 94 PRO A CA 1
ATOM 720 C C . PRO A 1 94 ? 19.372 -5.092 -13.821 1.00 95.94 94 PRO A C 1
ATOM 722 O O . PRO A 1 94 ? 19.484 -6.010 -13.010 1.00 95.94 94 PRO A O 1
ATOM 725 N N . ASP A 1 95 ? 19.906 -5.174 -15.030 1.00 96.38 95 ASP A N 1
ATOM 726 C CA . ASP A 1 95 ? 20.824 -6.223 -15.454 1.00 96.38 95 ASP A CA 1
ATOM 727 C C . ASP A 1 95 ? 22.246 -5.849 -15.016 1.00 96.38 95 ASP A C 1
ATOM 729 O O . ASP A 1 95 ? 22.822 -4.881 -15.521 1.00 96.38 95 ASP A O 1
ATOM 733 N N . SER A 1 96 ? 22.823 -6.616 -14.088 1.00 93.50 96 SER A N 1
ATOM 734 C CA . SER A 1 96 ? 24.156 -6.342 -13.542 1.00 93.50 96 SER A CA 1
ATOM 735 C C . SER A 1 96 ? 25.254 -6.336 -14.609 1.00 93.50 96 SER A C 1
ATOM 737 O O . SER A 1 96 ? 26.249 -5.635 -14.438 1.00 93.50 96 SER A O 1
ATOM 739 N N . GLU A 1 97 ? 25.086 -7.071 -15.719 1.00 94.25 97 GLU A N 1
ATOM 740 C CA . GLU A 1 97 ? 26.042 -7.038 -16.836 1.00 94.25 97 GLU A CA 1
ATOM 741 C C . GLU A 1 97 ? 25.985 -5.714 -17.610 1.00 94.25 97 GLU A C 1
ATOM 743 O O . GLU A 1 97 ? 26.986 -5.294 -18.188 1.00 94.25 97 GLU A O 1
ATOM 748 N N . LYS A 1 98 ? 24.829 -5.038 -17.619 1.00 93.19 98 LYS A N 1
ATOM 749 C CA . LYS A 1 98 ? 24.650 -3.749 -18.304 1.00 93.19 98 LYS A CA 1
ATOM 750 C C . LYS A 1 98 ? 25.058 -2.566 -17.439 1.00 93.19 98 LYS A C 1
ATOM 752 O O . LYS A 1 98 ? 25.562 -1.580 -17.968 1.00 93.19 98 LYS A O 1
ATOM 757 N N . THR A 1 99 ? 24.801 -2.638 -16.135 1.00 91.25 99 THR A N 1
ATOM 758 C CA . THR A 1 99 ? 25.007 -1.506 -15.222 1.00 91.25 99 THR A CA 1
ATOM 759 C C . THR A 1 99 ? 26.338 -1.562 -14.478 1.00 91.25 99 THR A C 1
ATOM 761 O O . THR A 1 99 ? 26.821 -0.519 -14.051 1.00 91.25 99 THR A O 1
ATOM 764 N N . GLY A 1 100 ? 26.938 -2.748 -14.316 1.00 93.19 100 GLY A N 1
ATOM 765 C CA . GLY A 1 100 ? 28.013 -2.973 -13.345 1.00 93.19 100 GLY A CA 1
ATOM 766 C C . GLY A 1 100 ? 27.484 -3.022 -11.905 1.00 93.19 100 GLY A C 1
ATOM 767 O O . GLY A 1 100 ? 26.365 -2.583 -11.633 1.00 93.19 100 GLY A O 1
ATOM 768 N N . PHE A 1 101 ? 28.273 -3.578 -10.977 1.00 92.25 101 PHE A N 1
ATOM 769 C CA . PHE A 1 101 ? 27.826 -3.835 -9.599 1.00 92.25 101 PHE A CA 1
ATOM 770 C C . PHE A 1 101 ? 27.594 -2.567 -8.769 1.00 92.25 101 PHE A C 1
ATOM 772 O O . PHE A 1 101 ? 26.589 -2.508 -8.072 1.00 92.25 101 PHE A O 1
ATOM 779 N N . ASP A 1 102 ? 28.454 -1.551 -8.868 1.00 92.12 102 ASP A N 1
ATOM 780 C CA . ASP A 1 102 ? 28.304 -0.328 -8.061 1.00 92.12 102 ASP A CA 1
ATOM 781 C C . ASP A 1 102 ? 26.995 0.397 -8.406 1.00 92.12 102 ASP A C 1
ATOM 783 O O . ASP A 1 102 ? 26.129 0.583 -7.557 1.00 92.12 102 ASP A O 1
ATOM 787 N N . ARG A 1 103 ? 26.774 0.667 -9.699 1.00 91.69 103 ARG A N 1
ATOM 788 C CA . ARG A 1 103 ? 25.524 1.271 -10.179 1.00 91.69 103 ARG A CA 1
ATOM 789 C C . ARG A 1 103 ? 24.311 0.369 -9.942 1.00 91.69 103 ARG A C 1
ATOM 791 O O . ARG A 1 103 ? 23.220 0.873 -9.700 1.00 91.69 103 ARG A O 1
ATOM 798 N N . TYR A 1 104 ? 24.471 -0.955 -10.031 1.00 92.94 104 TYR A N 1
ATOM 799 C CA . TYR A 1 104 ? 23.400 -1.894 -9.684 1.00 92.94 104 TYR A CA 1
ATOM 800 C C . TYR A 1 104 ? 22.943 -1.669 -8.240 1.00 92.94 104 TYR A C 1
ATOM 802 O O . TYR A 1 104 ? 21.741 -1.564 -8.008 1.00 92.94 104 TYR A O 1
ATOM 810 N N . LEU A 1 105 ? 23.887 -1.571 -7.294 1.00 92.69 105 LEU A N 1
ATOM 811 C CA . LEU A 1 105 ? 23.596 -1.339 -5.878 1.00 92.69 105 LEU A CA 1
ATOM 812 C C . LEU A 1 105 ? 22.886 0.005 -5.667 1.00 92.69 105 LEU A C 1
ATOM 814 O O . LEU A 1 105 ? 21.834 0.027 -5.032 1.00 92.69 105 LEU A O 1
ATOM 818 N N . ASP A 1 106 ? 23.365 1.075 -6.304 1.00 91.56 106 ASP A N 1
ATOM 819 C CA . ASP A 1 106 ? 22.722 2.395 -6.239 1.00 91.56 106 ASP A CA 1
ATOM 820 C C . ASP A 1 106 ? 21.270 2.367 -6.754 1.00 91.56 106 ASP A C 1
ATOM 822 O O . ASP A 1 106 ? 20.365 2.955 -6.156 1.00 91.56 106 ASP A O 1
ATOM 826 N N . ILE A 1 107 ? 21.019 1.663 -7.867 1.00 91.88 107 ILE A N 1
ATOM 827 C CA . ILE A 1 107 ? 19.673 1.527 -8.438 1.00 91.88 107 ILE A CA 1
ATOM 828 C C . ILE A 1 107 ? 18.763 0.742 -7.489 1.00 91.88 107 ILE A C 1
ATOM 830 O O . ILE A 1 107 ? 17.626 1.157 -7.266 1.00 91.88 107 ILE A O 1
ATOM 834 N N . VAL A 1 108 ? 19.225 -0.381 -6.921 1.00 91.94 108 VAL A N 1
ATOM 835 C CA . VAL A 1 108 ? 18.351 -1.229 -6.091 1.00 91.94 108 VAL A CA 1
ATOM 836 C C . VAL A 1 108 ? 17.968 -0.593 -4.750 1.00 91.94 108 VAL A C 1
ATOM 838 O O . VAL A 1 108 ? 16.949 -0.974 -4.171 1.00 91.94 108 VAL A O 1
ATOM 841 N N . GLU A 1 109 ? 18.721 0.404 -4.279 1.00 89.31 109 GLU A N 1
ATOM 842 C CA . GLU A 1 109 ? 18.404 1.166 -3.063 1.00 89.31 109 GLU A CA 1
ATOM 843 C C . GLU A 1 109 ? 17.259 2.177 -3.250 1.00 89.31 109 GLU A C 1
ATOM 845 O O . GLU A 1 109 ? 16.570 2.529 -2.281 1.00 89.31 109 GLU A O 1
ATOM 850 N N . ASN A 1 110 ? 17.007 2.619 -4.487 1.00 89.75 110 ASN A N 1
ATOM 851 C CA . ASN A 1 110 ? 15.976 3.598 -4.814 1.00 89.75 110 ASN A CA 1
ATOM 852 C C . ASN A 1 110 ? 14.824 2.962 -5.609 1.00 89.75 110 ASN A C 1
ATOM 854 O O . ASN A 1 110 ? 15.004 2.353 -6.661 1.00 89.75 110 ASN A O 1
ATOM 858 N N . LEU A 1 111 ? 13.601 3.128 -5.105 1.00 91.38 111 LEU A N 1
ATOM 859 C CA . LEU A 1 111 ? 12.404 2.559 -5.719 1.00 91.38 111 LEU A CA 1
ATOM 860 C C . LEU A 1 111 ? 12.092 3.164 -7.095 1.00 91.38 111 LEU A C 1
ATOM 862 O O . LEU A 1 111 ? 11.761 2.430 -8.023 1.00 91.38 111 LEU A O 1
ATOM 866 N N . PHE A 1 112 ? 12.206 4.486 -7.232 1.00 93.00 112 PHE A N 1
ATOM 867 C CA . PHE A 1 112 ? 11.908 5.188 -8.482 1.00 93.00 112 PHE A CA 1
ATOM 868 C C . PHE A 1 112 ? 12.944 4.875 -9.563 1.00 93.00 112 PHE A C 1
ATOM 870 O O . PHE A 1 112 ? 12.565 4.700 -10.717 1.00 93.00 112 PHE A O 1
ATOM 877 N N . SER A 1 113 ? 14.213 4.678 -9.188 1.00 93.94 113 SER A N 1
ATOM 878 C CA . SER A 1 113 ? 15.265 4.236 -10.116 1.00 93.94 113 SER A CA 1
ATOM 879 C C . SER A 1 113 ? 15.000 2.855 -10.728 1.00 93.94 113 SER A C 1
ATOM 881 O O . SER A 1 113 ? 15.562 2.524 -11.766 1.00 93.94 113 SER A O 1
ATOM 883 N N . GLN A 1 114 ? 14.147 2.040 -10.101 1.00 96.81 114 GLN A N 1
ATOM 884 C CA . GLN A 1 114 ? 13.744 0.725 -10.606 1.00 96.81 114 GLN A CA 1
ATOM 885 C C . GLN A 1 114 ? 12.362 0.735 -11.270 1.00 96.81 114 GLN A C 1
ATOM 887 O O . GLN A 1 114 ? 11.917 -0.309 -11.751 1.00 96.81 114 GLN A O 1
ATOM 892 N N . ALA A 1 115 ? 11.650 1.865 -11.291 1.00 98.06 115 ALA A N 1
ATOM 893 C CA . ALA A 1 115 ? 10.290 1.932 -11.810 1.00 98.06 115 ALA A CA 1
ATOM 894 C C . ALA A 1 115 ? 10.264 1.700 -13.326 1.00 98.06 115 ALA A C 1
ATOM 896 O O . ALA A 1 115 ? 10.914 2.410 -14.092 1.00 98.06 115 ALA A O 1
ATOM 897 N N . ALA A 1 116 ? 9.497 0.699 -13.757 1.00 98.31 116 ALA A N 1
ATOM 898 C CA . ALA A 1 116 ? 9.363 0.315 -15.160 1.00 98.31 116 ALA A CA 1
ATOM 899 C C . ALA A 1 116 ? 7.969 0.613 -15.713 1.00 98.31 116 ALA A C 1
ATOM 901 O O . ALA A 1 116 ? 7.839 1.053 -16.855 1.00 98.31 116 ALA A O 1
ATOM 902 N N . LEU A 1 117 ? 6.932 0.361 -14.911 1.00 98.75 117 LEU A N 1
ATOM 903 C CA . LEU A 1 117 ? 5.562 0.761 -15.208 1.00 98.75 117 LEU A CA 1
ATOM 904 C C . LEU A 1 117 ? 4.923 1.390 -13.974 1.00 98.75 117 LEU A C 1
ATOM 906 O O . LEU A 1 117 ? 5.250 1.028 -12.847 1.00 98.75 117 LEU A O 1
ATOM 910 N N . ALA A 1 118 ? 3.967 2.283 -14.193 1.00 98.69 118 ALA A N 1
ATOM 911 C CA . ALA A 1 118 ? 3.127 2.822 -13.134 1.00 98.69 118 ALA A CA 1
ATOM 912 C C . ALA A 1 118 ? 1.677 2.951 -13.603 1.00 98.69 118 ALA A C 1
ATOM 914 O O . ALA A 1 118 ? 1.388 2.933 -14.802 1.00 98.69 118 ALA A O 1
ATOM 915 N N . ARG A 1 119 ? 0.756 3.092 -12.655 1.00 98.44 119 ARG A N 1
ATOM 916 C CA . ARG A 1 119 ? -0.656 3.385 -12.901 1.00 98.44 119 ARG A CA 1
ATOM 917 C C . ARG A 1 119 ? -1.135 4.426 -11.913 1.00 98.44 119 ARG A C 1
ATOM 919 O O . ARG A 1 119 ? -0.945 4.219 -10.722 1.00 98.44 119 ARG A O 1
ATOM 926 N N . LEU A 1 120 ? -1.859 5.430 -12.399 1.00 98.44 120 LEU A N 1
ATOM 927 C CA . LEU A 1 120 ? -2.715 6.281 -11.576 1.00 98.44 120 LEU A CA 1
ATOM 928 C C . LEU A 1 120 ? -4.175 6.131 -12.014 1.00 98.44 120 LEU A C 1
ATOM 930 O O . LEU A 1 120 ? -4.492 6.291 -13.193 1.00 98.44 120 LEU A O 1
ATOM 934 N N . THR A 1 121 ? -5.056 5.840 -11.065 1.00 98.00 121 THR A N 1
ATOM 935 C CA . THR A 1 121 ? -6.507 5.803 -11.255 1.00 98.00 121 THR A CA 1
ATOM 936 C C . THR A 1 121 ? -7.138 7.051 -10.669 1.00 98.00 121 THR A C 1
ATOM 938 O O . THR A 1 121 ? -6.834 7.435 -9.542 1.00 98.00 121 THR A O 1
ATOM 941 N N . LYS A 1 122 ? -8.031 7.667 -11.440 1.00 95.94 122 LYS A N 1
ATOM 942 C CA . LYS A 1 122 ? -8.774 8.866 -11.059 1.00 95.94 122 LYS A CA 1
ATOM 943 C C . LYS A 1 122 ? -10.271 8.637 -11.186 1.00 95.94 122 LYS A C 1
ATOM 945 O O . LYS A 1 122 ? -10.709 7.772 -11.948 1.00 95.94 122 LYS A O 1
ATOM 950 N N . ILE A 1 123 ? -11.039 9.454 -10.474 1.00 93.81 123 ILE A N 1
ATOM 951 C CA . ILE A 1 123 ? -12.477 9.601 -10.694 1.00 93.81 123 ILE A CA 1
ATOM 952 C C . ILE A 1 123 ? -12.684 10.736 -11.698 1.00 93.81 123 ILE A C 1
ATOM 954 O O . ILE A 1 123 ? -12.305 11.876 -11.437 1.00 93.81 123 ILE A O 1
ATOM 958 N N . GLU A 1 124 ? -13.292 10.418 -12.838 1.00 90.25 124 GLU A N 1
ATOM 959 C CA . GLU A 1 124 ? -13.724 11.383 -13.850 1.00 90.25 124 GLU A CA 1
ATOM 960 C C . GLU A 1 124 ? -15.241 11.282 -14.016 1.00 90.25 124 GLU A C 1
ATOM 962 O O . GLU A 1 124 ? -15.756 10.242 -14.442 1.00 90.25 124 GLU A O 1
ATOM 967 N N . GLU A 1 125 ? -15.944 12.366 -13.668 1.00 82.12 125 GLU A N 1
ATOM 968 C CA . GLU A 1 125 ? -17.410 12.476 -13.647 1.00 82.12 125 GLU A CA 1
ATOM 969 C C . GLU A 1 125 ? -18.070 11.371 -12.801 1.00 82.12 125 GLU A C 1
ATOM 971 O O . GLU A 1 125 ? -18.257 11.528 -11.597 1.00 82.12 125 GLU A O 1
ATOM 976 N N . HIS A 1 126 ? -18.391 10.238 -13.427 1.00 80.25 126 HIS A N 1
ATOM 977 C CA . HIS A 1 126 ? -19.054 9.080 -12.825 1.00 80.25 126 HIS A CA 1
ATOM 978 C C . HIS A 1 126 ? -18.344 7.757 -13.154 1.00 80.25 126 HIS A C 1
ATOM 980 O O . HIS A 1 126 ? -18.954 6.690 -13.106 1.00 80.25 126 HIS A O 1
ATOM 986 N N . SER A 1 127 ? -17.068 7.809 -13.546 1.00 90.88 127 SER A N 1
ATOM 987 C CA . SER A 1 127 ? -16.294 6.624 -13.917 1.00 90.88 127 SER A CA 1
ATOM 988 C C . SER A 1 127 ? -14.873 6.654 -13.366 1.00 90.88 127 SER A C 1
ATOM 990 O O . SER A 1 127 ? -14.296 7.716 -13.136 1.00 90.88 127 SER A O 1
ATOM 992 N N . PHE A 1 128 ? -14.294 5.467 -13.194 1.00 94.81 128 PHE A N 1
ATOM 993 C CA . PHE A 1 128 ? -12.882 5.314 -12.865 1.00 94.81 128 PHE A CA 1
ATOM 994 C C . PHE A 1 128 ? -12.058 5.230 -14.147 1.00 94.81 128 PHE A C 1
ATOM 996 O O . PHE A 1 128 ? -12.384 4.470 -15.064 1.00 94.81 128 PHE A O 1
ATOM 1003 N N . LYS A 1 129 ? -10.978 6.007 -14.210 1.00 96.06 129 LYS A N 1
ATOM 1004 C CA . LYS A 1 129 ? -10.046 6.026 -15.338 1.00 96.06 129 LYS A CA 1
ATOM 1005 C C . LYS A 1 129 ? -8.642 5.749 -14.844 1.00 96.06 129 LYS A C 1
ATOM 1007 O O . LYS A 1 129 ? -8.074 6.541 -14.097 1.00 96.06 129 LYS A O 1
ATOM 1012 N N . SER A 1 130 ? -8.081 4.624 -15.273 1.00 97.50 130 SER A N 1
ATOM 1013 C CA . SER A 1 130 ? -6.676 4.297 -15.049 1.00 97.50 130 SER A CA 1
ATOM 1014 C C . SER A 1 130 ? -5.835 4.758 -16.230 1.00 97.50 130 SER A C 1
ATOM 1016 O O . SER A 1 130 ? -6.092 4.363 -17.367 1.00 97.50 130 SER A O 1
ATOM 1018 N N . LYS A 1 131 ? -4.803 5.551 -15.946 1.00 98.31 131 LYS A N 1
ATOM 1019 C CA . LYS A 1 131 ? -3.741 5.885 -16.891 1.00 98.31 131 LYS A CA 1
ATOM 1020 C C . LYS A 1 131 ? -2.483 5.109 -16.516 1.00 98.31 131 LYS A C 1
ATOM 1022 O O . LYS A 1 131 ? -2.058 5.138 -15.359 1.00 98.31 131 LYS A O 1
ATOM 1027 N N . HIS A 1 132 ? -1.917 4.393 -17.484 1.00 98.81 132 HIS A N 1
ATOM 1028 C CA . HIS A 1 132 ? -0.686 3.621 -17.321 1.00 98.81 132 HIS A CA 1
ATOM 1029 C C . HIS A 1 132 ? 0.494 4.361 -17.929 1.00 98.81 132 HIS A C 1
ATOM 1031 O O . HIS A 1 132 ? 0.353 5.062 -18.929 1.00 98.81 132 HIS A O 1
ATOM 1037 N N . TYR A 1 133 ? 1.660 4.149 -17.339 1.00 98.75 133 TYR A N 1
ATOM 1038 C CA . TYR A 1 133 ? 2.902 4.800 -17.718 1.00 98.75 133 TYR A CA 1
ATOM 1039 C C . TYR A 1 133 ? 4.026 3.780 -17.850 1.00 98.75 133 TYR A C 1
ATOM 1041 O O . TYR A 1 133 ? 4.004 2.743 -17.181 1.00 98.75 133 TYR A O 1
ATOM 1049 N N . VAL A 1 134 ? 5.000 4.063 -18.711 1.00 98.81 134 VAL A N 1
ATOM 1050 C CA . VAL A 1 134 ? 6.184 3.231 -18.928 1.00 98.81 134 VAL A CA 1
ATOM 1051 C C . VAL A 1 134 ? 7.444 4.087 -18.980 1.00 98.81 134 VAL A C 1
ATOM 1053 O O . VAL A 1 134 ? 7.499 5.068 -19.713 1.00 98.81 134 VAL A O 1
ATOM 1056 N N . ILE A 1 135 ? 8.472 3.661 -18.248 1.00 98.50 135 ILE A N 1
ATOM 1057 C CA . ILE A 1 135 ? 9.789 4.297 -18.225 1.00 98.50 135 ILE A CA 1
ATOM 1058 C C . ILE A 1 135 ? 10.722 3.427 -19.065 1.00 98.50 135 ILE A C 1
ATOM 1060 O O . ILE A 1 135 ? 11.182 2.361 -18.634 1.00 98.50 135 ILE A O 1
ATOM 1064 N N . LYS A 1 136 ? 10.936 3.815 -20.329 1.00 95.81 136 LYS A N 1
ATOM 1065 C CA . LYS A 1 136 ? 11.634 2.948 -21.292 1.00 95.81 136 LYS A CA 1
ATOM 1066 C C . LYS A 1 136 ? 13.100 2.734 -20.951 1.00 95.81 136 LYS A C 1
ATOM 1068 O O . LYS A 1 136 ? 13.607 1.652 -21.250 1.00 95.81 136 LYS A O 1
ATOM 1073 N N . ASP A 1 137 ? 13.757 3.707 -20.339 1.00 94.75 137 ASP A N 1
ATOM 1074 C CA . ASP A 1 137 ? 15.167 3.583 -19.981 1.00 94.75 137 ASP A CA 1
ATOM 1075 C C . ASP A 1 137 ? 15.372 2.517 -18.905 1.00 94.75 137 ASP A C 1
ATOM 1077 O O . ASP A 1 137 ? 16.135 1.573 -19.131 1.00 94.75 137 ASP A O 1
ATOM 1081 N N . THR A 1 138 ? 14.558 2.514 -17.846 1.00 96.00 138 THR A N 1
ATOM 1082 C CA . THR A 1 138 ? 14.547 1.422 -16.860 1.00 96.00 138 THR A CA 1
ATOM 1083 C C . THR A 1 138 ? 14.274 0.061 -17.511 1.00 96.00 138 THR A C 1
ATOM 1085 O O . THR A 1 138 ? 14.941 -0.937 -17.221 1.00 96.00 138 THR A O 1
ATOM 1088 N N . LEU A 1 139 ? 13.329 -0.007 -18.461 1.00 95.44 139 LEU A N 1
ATOM 1089 C CA . LEU A 1 139 ? 13.069 -1.247 -19.199 1.00 95.44 139 LEU A CA 1
ATOM 1090 C C . LEU A 1 139 ? 14.263 -1.711 -20.038 1.00 95.44 139 LEU A C 1
ATOM 1092 O O . LEU A 1 139 ? 14.428 -2.917 -20.223 1.00 95.44 139 LEU A O 1
ATOM 1096 N N . ARG A 1 140 ? 15.068 -0.806 -20.601 1.00 95.00 140 ARG A N 1
ATOM 1097 C CA . ARG A 1 140 ? 16.260 -1.164 -21.391 1.00 95.00 140 ARG A CA 1
ATOM 1098 C C . ARG A 1 140 ? 17.376 -1.708 -20.508 1.00 95.00 140 ARG A C 1
ATOM 1100 O O . ARG A 1 140 ? 18.124 -2.583 -20.957 1.00 95.00 140 ARG A O 1
ATOM 1107 N N . GLU A 1 141 ? 17.460 -1.228 -19.273 1.00 94.75 141 GLU A N 1
ATOM 1108 C CA . GLU A 1 141 ? 18.489 -1.615 -18.311 1.00 94.75 141 GLU A CA 1
ATOM 1109 C C . GLU A 1 141 ? 18.213 -2.956 -17.628 1.00 94.75 141 GLU A C 1
ATOM 1111 O O . GLU A 1 141 ? 19.156 -3.582 -17.163 1.00 94.75 141 GLU A O 1
ATOM 1116 N N . THR A 1 142 ? 16.980 -3.474 -17.642 1.00 96.56 142 THR A N 1
ATOM 1117 C CA . THR A 1 142 ? 16.671 -4.801 -17.078 1.00 96.56 142 THR A CA 1
ATOM 1118 C C . THR A 1 142 ? 17.080 -5.984 -17.973 1.00 96.56 142 THR A C 1
ATOM 1120 O O . THR A 1 142 ? 17.446 -5.829 -19.143 1.00 96.56 142 THR A O 1
ATOM 1123 N N . THR A 1 143 ? 16.998 -7.205 -17.443 1.00 96.56 143 THR A N 1
ATOM 1124 C CA . THR A 1 143 ? 17.335 -8.448 -18.149 1.00 96.56 143 THR A CA 1
ATOM 1125 C C . THR A 1 143 ? 16.444 -8.678 -19.376 1.00 96.56 143 THR A C 1
ATOM 1127 O O . THR A 1 143 ? 15.275 -8.283 -19.423 1.00 96.56 143 THR A O 1
ATOM 1130 N N . ARG A 1 144 ? 16.971 -9.366 -20.401 1.00 96.69 144 ARG A N 1
ATOM 1131 C CA . ARG A 1 144 ? 16.241 -9.617 -21.666 1.00 96.69 144 ARG A CA 1
ATOM 1132 C C . ARG A 1 144 ? 14.853 -10.266 -21.486 1.00 96.69 144 ARG A C 1
ATOM 1134 O O . ARG A 1 144 ? 13.936 -9.845 -22.198 1.00 96.69 144 ARG A O 1
ATOM 1141 N N . PRO A 1 145 ? 14.654 -11.268 -20.601 1.00 96.88 145 PRO A N 1
ATOM 1142 C CA . PRO A 1 145 ? 13.335 -11.864 -20.393 1.00 96.88 145 PRO A CA 1
ATOM 1143 C C . PRO A 1 145 ? 12.313 -10.864 -19.840 1.00 96.88 145 PRO A C 1
ATOM 1145 O O . PRO A 1 145 ? 11.215 -10.759 -20.393 1.00 96.88 145 PRO A O 1
ATOM 1148 N N . LEU A 1 146 ? 12.692 -10.088 -18.815 1.00 97.88 146 LEU A N 1
ATOM 1149 C CA . LEU A 1 146 ? 11.832 -9.065 -18.214 1.00 97.88 146 LEU A CA 1
ATOM 1150 C C . LEU A 1 146 ? 11.542 -7.937 -19.208 1.00 97.88 146 LEU A C 1
ATOM 1152 O O . LEU A 1 146 ? 10.382 -7.591 -19.415 1.00 97.88 146 LEU A O 1
ATOM 1156 N N . HIS A 1 147 ? 12.557 -7.450 -19.924 1.00 98.25 147 HIS A N 1
ATOM 1157 C CA . HIS A 1 147 ? 12.377 -6.441 -20.968 1.00 98.25 147 HIS A CA 1
ATOM 1158 C C . HIS A 1 147 ? 11.304 -6.859 -21.987 1.00 98.25 147 HIS A C 1
ATOM 1160 O O . HIS A 1 147 ? 10.402 -6.083 -22.313 1.00 98.25 147 HIS A O 1
ATOM 1166 N N . ARG A 1 148 ? 11.363 -8.108 -22.473 1.00 98.19 148 ARG A N 1
ATOM 1167 C CA . ARG A 1 148 ? 10.428 -8.627 -23.481 1.00 98.19 148 ARG A CA 1
ATOM 1168 C C . ARG A 1 148 ? 8.988 -8.661 -22.970 1.00 98.19 148 ARG A C 1
ATOM 1170 O O . ARG A 1 148 ? 8.088 -8.209 -23.679 1.00 98.19 148 ARG A O 1
ATOM 1177 N N . ILE A 1 149 ? 8.757 -9.218 -21.781 1.00 98.56 149 ILE A N 1
ATOM 1178 C CA . ILE A 1 149 ? 7.397 -9.358 -21.244 1.00 98.56 149 ILE A CA 1
ATOM 1179 C C . ILE A 1 149 ? 6.819 -8.010 -20.808 1.00 98.56 149 ILE A C 1
ATOM 1181 O O . ILE A 1 149 ? 5.660 -7.733 -21.109 1.00 98.56 149 ILE A O 1
ATOM 1185 N N . LEU A 1 150 ? 7.623 -7.138 -20.196 1.00 98.62 150 LEU A N 1
ATOM 1186 C CA . LEU A 1 150 ? 7.168 -5.827 -19.735 1.00 98.62 150 LEU A CA 1
ATOM 1187 C C . LEU A 1 150 ? 6.918 -4.857 -20.894 1.00 98.62 150 LEU A C 1
ATOM 1189 O O . LEU A 1 150 ? 5.958 -4.099 -20.849 1.00 98.62 150 LEU A O 1
ATOM 1193 N N . THR A 1 151 ? 7.681 -4.951 -21.989 1.00 98.62 151 THR A N 1
ATOM 1194 C CA . THR A 1 151 ? 7.373 -4.220 -23.234 1.00 98.62 151 THR A CA 1
ATOM 1195 C C . THR A 1 151 ? 6.055 -4.688 -23.857 1.00 98.62 151 THR A C 1
ATOM 1197 O O . THR A 1 151 ? 5.315 -3.903 -24.449 1.00 98.62 151 THR A O 1
ATOM 1200 N N . ARG A 1 152 ? 5.732 -5.983 -23.750 1.00 98.62 152 ARG A N 1
ATOM 1201 C CA . ARG A 1 152 ? 4.425 -6.493 -24.182 1.00 98.62 152 ARG A CA 1
ATOM 1202 C C . ARG A 1 152 ? 3.314 -5.989 -23.261 1.00 98.62 152 ARG A C 1
ATOM 1204 O O . ARG A 1 152 ? 2.259 -5.618 -23.769 1.00 98.62 152 ARG A O 1
ATOM 1211 N N . LEU A 1 153 ? 3.549 -5.971 -21.948 1.00 98.75 153 LEU A N 1
ATOM 1212 C CA . LEU A 1 153 ? 2.581 -5.488 -20.966 1.00 98.75 153 LEU A CA 1
ATOM 1213 C C . LEU A 1 153 ? 2.300 -3.994 -21.153 1.00 98.75 153 LEU A C 1
ATOM 1215 O O . LEU A 1 153 ? 1.136 -3.618 -21.215 1.00 98.75 153 LEU A O 1
ATOM 1219 N N . SER A 1 154 ? 3.328 -3.160 -21.337 1.00 98.69 154 SER A N 1
ATOM 1220 C CA . SER A 1 154 ? 3.156 -1.716 -21.544 1.00 98.69 154 SER A CA 1
ATOM 1221 C C . SER A 1 154 ? 2.308 -1.412 -22.778 1.00 98.69 154 SER A C 1
ATOM 1223 O O . SER A 1 154 ? 1.374 -0.622 -22.700 1.00 98.69 154 SER A O 1
ATOM 1225 N N . ARG A 1 155 ? 2.544 -2.106 -23.900 1.00 98.50 155 ARG A N 1
ATOM 1226 C CA . ARG A 1 155 ? 1.704 -1.984 -25.105 1.00 98.50 155 ARG A CA 1
ATOM 1227 C C . ARG A 1 155 ? 0.278 -2.471 -24.875 1.00 98.50 155 ARG A C 1
ATOM 1229 O O . ARG A 1 155 ? -0.658 -1.856 -25.370 1.00 98.50 155 ARG A O 1
ATOM 1236 N N . PHE A 1 156 ? 0.113 -3.579 -24.154 1.00 98.69 156 PHE A N 1
ATOM 1237 C CA . PHE A 1 156 ? -1.201 -4.146 -23.853 1.00 98.69 156 PHE A CA 1
ATOM 1238 C C . PHE A 1 156 ? -2.049 -3.211 -22.983 1.00 98.69 156 PHE A C 1
ATOM 1240 O O . PHE A 1 156 ? -3.236 -3.050 -23.248 1.00 98.69 156 PHE A O 1
ATOM 1247 N N . LEU A 1 157 ? -1.421 -2.562 -22.001 1.00 98.50 157 LEU A N 1
ATOM 1248 C CA . LEU A 1 157 ? -2.035 -1.553 -21.136 1.00 98.50 157 LEU A CA 1
ATOM 1249 C C . LEU A 1 157 ? -2.105 -0.159 -21.782 1.00 98.50 157 LEU A C 1
ATOM 1251 O O . LEU A 1 157 ? -2.600 0.765 -21.152 1.00 98.50 157 LEU A O 1
ATOM 1255 N N . GLN A 1 158 ? -1.613 0.003 -23.017 1.00 98.50 158 GLN A N 1
ATOM 1256 C CA . GLN A 1 158 ? -1.539 1.292 -23.718 1.00 98.50 158 GLN A CA 1
ATOM 1257 C C . GLN A 1 158 ? -0.817 2.372 -22.894 1.00 98.50 158 GLN A C 1
ATOM 1259 O O . GLN A 1 158 ? -1.236 3.525 -22.847 1.00 98.50 158 GLN A O 1
ATOM 1264 N N . ALA A 1 159 ? 0.266 1.978 -22.222 1.00 98.62 159 ALA A N 1
ATOM 1265 C CA . ALA A 1 159 ? 1.010 2.849 -21.328 1.00 98.62 159 ALA A CA 1
ATOM 1266 C C . ALA A 1 159 ? 1.694 3.999 -22.082 1.00 98.62 159 ALA A C 1
ATOM 1268 O O . ALA A 1 159 ? 2.353 3.784 -23.104 1.00 98.62 159 ALA A O 1
ATOM 1269 N N . GLU A 1 160 ? 1.565 5.204 -21.534 1.00 98.56 160 GLU A N 1
ATOM 1270 C CA . GLU A 1 160 ? 2.238 6.409 -22.010 1.00 98.56 160 GLU A CA 1
ATOM 1271 C C . GLU A 1 160 ? 3.708 6.396 -21.592 1.00 98.56 160 GLU A C 1
ATOM 1273 O O . GLU A 1 160 ? 4.046 6.054 -20.460 1.00 98.56 160 GLU A O 1
ATOM 1278 N N . GLU A 1 161 ? 4.593 6.744 -22.518 1.00 98.50 161 GLU A N 1
ATOM 1279 C CA . GLU A 1 161 ? 6.015 6.881 -22.221 1.00 98.50 161 GLU A CA 1
ATOM 1280 C C . GLU A 1 161 ? 6.266 8.176 -21.455 1.00 98.50 161 GLU A C 1
ATOM 1282 O O . GLU A 1 161 ? 5.826 9.238 -21.891 1.00 98.50 161 GLU A O 1
ATOM 1287 N N . ILE A 1 162 ? 6.963 8.057 -20.329 1.00 98.44 162 ILE A N 1
ATOM 1288 C CA . ILE A 1 162 ? 7.355 9.169 -19.463 1.00 98.44 162 ILE A CA 1
ATOM 1289 C C . ILE A 1 162 ? 8.782 8.954 -18.957 1.00 98.44 162 ILE A C 1
ATOM 1291 O O . ILE A 1 162 ? 9.285 7.823 -18.974 1.00 98.44 162 ILE A O 1
ATOM 1295 N N . GLU A 1 163 ? 9.393 10.016 -18.443 1.00 97.19 163 GLU A N 1
ATOM 1296 C CA . GLU A 1 163 ? 10.675 9.945 -17.746 1.00 97.19 163 GLU A CA 1
ATOM 1297 C C . GLU A 1 163 ? 10.490 9.727 -16.232 1.00 97.19 163 GLU A C 1
ATOM 1299 O O . GLU A 1 163 ? 9.380 9.780 -15.686 1.00 97.19 163 GLU A O 1
ATOM 1304 N N . ILE A 1 164 ? 11.587 9.452 -15.519 1.00 95.56 164 ILE A N 1
ATOM 1305 C CA . ILE A 1 164 ? 11.552 9.231 -14.061 1.00 95.56 164 ILE A CA 1
ATOM 1306 C C . ILE A 1 164 ? 11.086 10.498 -13.331 1.00 95.56 164 ILE A C 1
ATOM 1308 O O . ILE A 1 164 ? 10.338 10.413 -12.354 1.00 95.56 164 ILE A O 1
ATOM 1312 N N . GLU A 1 165 ? 11.484 11.674 -13.810 1.00 96.38 165 GLU A N 1
ATOM 1313 C CA . GLU A 1 165 ? 11.095 12.973 -13.261 1.00 96.38 165 GLU A CA 1
ATOM 1314 C C . GLU A 1 165 ? 9.578 13.194 -13.342 1.00 96.38 165 GLU A C 1
ATOM 1316 O O . GLU A 1 165 ? 8.968 13.659 -12.373 1.00 96.38 165 GLU A O 1
ATOM 1321 N N . ASP A 1 166 ? 8.949 12.783 -14.446 1.00 97.69 166 ASP A N 1
ATOM 1322 C CA . ASP A 1 166 ? 7.495 12.833 -14.606 1.00 97.69 166 ASP A CA 1
ATOM 1323 C C . ASP A 1 166 ? 6.806 11.904 -13.599 1.00 97.69 166 ASP A C 1
ATOM 1325 O O . ASP A 1 166 ? 5.813 12.281 -12.974 1.00 97.69 166 ASP A O 1
ATOM 1329 N N . LEU A 1 167 ? 7.343 10.694 -13.386 1.00 97.31 167 LEU A N 1
ATOM 1330 C CA . LEU A 1 167 ? 6.805 9.759 -12.395 1.00 97.31 167 LEU A CA 1
ATOM 1331 C C . LEU A 1 167 ? 6.897 10.326 -10.972 1.00 97.31 167 LEU A C 1
ATOM 1333 O O . LEU A 1 167 ? 5.954 10.173 -10.193 1.00 97.31 167 LEU A O 1
ATOM 1337 N N . LEU A 1 168 ? 8.000 10.995 -10.629 1.00 95.19 168 LEU A N 1
ATOM 1338 C CA . LEU A 1 168 ? 8.153 11.681 -9.343 1.00 95.19 168 LEU A CA 1
ATOM 1339 C C . LEU A 1 168 ? 7.102 12.789 -9.182 1.00 95.19 168 LEU A C 1
ATOM 1341 O O . LEU A 1 168 ? 6.473 12.890 -8.125 1.00 95.19 168 LEU A O 1
ATOM 1345 N N . GLN A 1 169 ? 6.850 13.57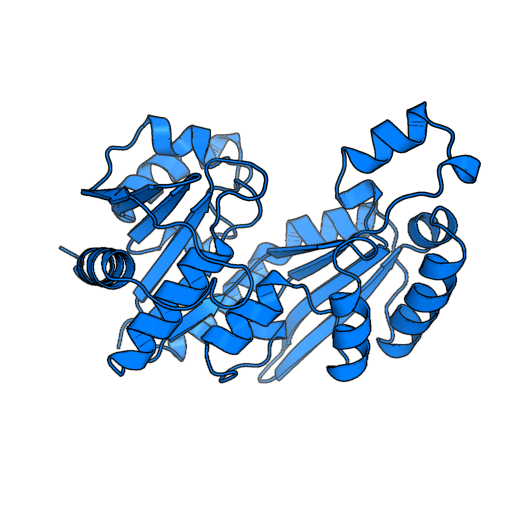6 -10.233 1.00 95.44 169 GLN A N 1
ATOM 1346 C CA . GLN A 1 169 ? 5.812 14.609 -10.224 1.00 95.44 169 GLN A CA 1
ATOM 1347 C C . GLN A 1 169 ? 4.400 14.016 -10.096 1.00 95.44 169 GLN A C 1
ATOM 1349 O O . GLN A 1 169 ? 3.580 14.530 -9.326 1.00 95.44 169 GLN A O 1
ATOM 1354 N N . ILE A 1 170 ? 4.108 12.922 -10.804 1.00 96.44 170 ILE A N 1
ATOM 1355 C CA . ILE A 1 170 ? 2.842 12.185 -10.688 1.00 96.44 170 ILE A CA 1
ATOM 1356 C C . ILE A 1 170 ? 2.676 11.668 -9.259 1.00 96.44 170 ILE A C 1
ATOM 1358 O O . ILE A 1 170 ? 1.639 11.901 -8.644 1.00 96.44 170 ILE A O 1
ATOM 1362 N N . SER A 1 171 ? 3.705 11.028 -8.699 1.00 93.69 171 SER A N 1
ATOM 1363 C CA . SER A 1 171 ? 3.683 10.526 -7.325 1.00 93.69 171 SER A CA 1
ATOM 1364 C C . SER A 1 171 ? 3.393 11.648 -6.330 1.00 93.69 171 SER A C 1
ATOM 1366 O O . SER A 1 171 ? 2.531 11.483 -5.470 1.00 93.69 171 SER A O 1
ATOM 1368 N N . TYR A 1 172 ? 4.065 12.793 -6.465 1.00 90.00 172 TYR A N 1
ATOM 1369 C CA . TYR A 1 172 ? 3.886 13.946 -5.582 1.00 90.00 172 TYR A CA 1
ATOM 1370 C C . TYR A 1 172 ? 2.477 14.555 -5.671 1.00 90.00 172 TYR A C 1
ATOM 1372 O O . TYR A 1 172 ? 1.893 14.927 -4.657 1.00 90.00 172 TYR A O 1
ATOM 1380 N N . SER A 1 173 ? 1.910 14.636 -6.876 1.00 91.50 173 SER A N 1
ATOM 1381 C CA . SER A 1 173 ? 0.597 15.255 -7.119 1.00 91.50 173 SER A CA 1
ATOM 1382 C C . SER A 1 173 ? -0.593 14.296 -6.983 1.00 91.50 173 SER A C 1
ATOM 1384 O O . SER A 1 173 ? -1.739 14.746 -6.946 1.00 91.50 173 SER A O 1
ATOM 1386 N N . SER A 1 174 ? -0.345 12.987 -6.873 1.00 94.44 174 SER A N 1
ATOM 1387 C CA . SER A 1 174 ? -1.393 11.957 -6.835 1.00 94.44 174 SER A CA 1
ATOM 1388 C C . SER A 1 174 ? -2.313 12.034 -5.614 1.00 94.44 174 SER A C 1
ATOM 1390 O O . SER A 1 174 ? -3.460 11.602 -5.710 1.00 94.44 174 SER A O 1
ATOM 1392 N N . GLY A 1 175 ? -1.856 12.618 -4.499 1.00 93.50 175 GLY A N 1
ATOM 1393 C CA . GLY A 1 175 ? -2.583 12.631 -3.223 1.00 93.50 175 GLY A CA 1
ATOM 1394 C C . GLY A 1 175 ? -4.020 13.147 -3.333 1.00 93.50 175 GLY A C 1
ATOM 1395 O O . GLY A 1 175 ? -4.933 12.518 -2.816 1.00 93.50 175 GLY A O 1
ATOM 1396 N N . MET A 1 176 ? -4.255 14.215 -4.101 1.00 93.12 176 MET A N 1
ATOM 1397 C CA . MET A 1 176 ? -5.608 14.757 -4.288 1.00 93.12 176 MET A CA 1
ATOM 1398 C C . MET A 1 176 ? -6.542 13.786 -5.025 1.00 93.12 176 MET A C 1
ATOM 1400 O O . MET A 1 176 ? -7.728 13.715 -4.721 1.00 93.12 176 MET A O 1
ATOM 1404 N N . GLU A 1 177 ? -6.033 13.041 -6.006 1.00 95.75 177 GLU A N 1
ATOM 1405 C CA . GLU A 1 177 ? -6.848 12.064 -6.741 1.00 95.75 177 GLU A CA 1
ATOM 1406 C C . GLU A 1 177 ? -7.125 10.826 -5.888 1.00 95.75 177 GLU A C 1
ATOM 1408 O O . GLU A 1 177 ? -8.213 10.258 -5.941 1.00 95.75 177 GLU A O 1
ATOM 1413 N N . ILE A 1 178 ? -6.147 10.437 -5.071 1.00 97.12 178 ILE A N 1
ATOM 1414 C CA . ILE A 1 178 ? -6.273 9.360 -4.094 1.00 97.12 178 ILE A CA 1
ATOM 1415 C C . ILE A 1 178 ? -7.293 9.730 -3.009 1.00 97.12 178 ILE A C 1
ATOM 1417 O O . ILE A 1 178 ? -8.119 8.891 -2.652 1.00 97.12 178 ILE A O 1
ATOM 1421 N N . ASP A 1 179 ? -7.270 10.972 -2.513 1.00 96.69 179 ASP A N 1
ATOM 1422 C CA . ASP A 1 179 ? -8.242 11.474 -1.537 1.00 96.69 179 ASP A CA 1
ATOM 1423 C C . ASP A 1 179 ? -9.669 11.364 -2.094 1.00 96.69 179 ASP A C 1
ATOM 1425 O O . ASP A 1 179 ? -10.511 10.765 -1.435 1.00 96.69 179 ASP A O 1
ATOM 1429 N N . LYS A 1 180 ? -9.927 11.792 -3.340 1.00 96.50 180 LYS A N 1
ATOM 1430 C CA . LYS A 1 180 ? -11.251 11.628 -3.983 1.00 96.50 180 LYS A CA 1
ATOM 1431 C C . LYS A 1 180 ? -11.710 10.168 -4.050 1.00 96.50 180 LYS A C 1
ATOM 1433 O O . LYS A 1 180 ? -12.890 9.873 -3.876 1.00 96.50 180 LYS A O 1
ATOM 1438 N N . VAL A 1 181 ? -10.791 9.241 -4.331 1.00 97.06 181 VAL A N 1
ATOM 1439 C CA . VAL A 1 181 ? -11.098 7.801 -4.345 1.00 97.06 181 VAL A CA 1
ATOM 1440 C C . VAL A 1 181 ? -11.478 7.310 -2.949 1.00 97.06 181 VAL 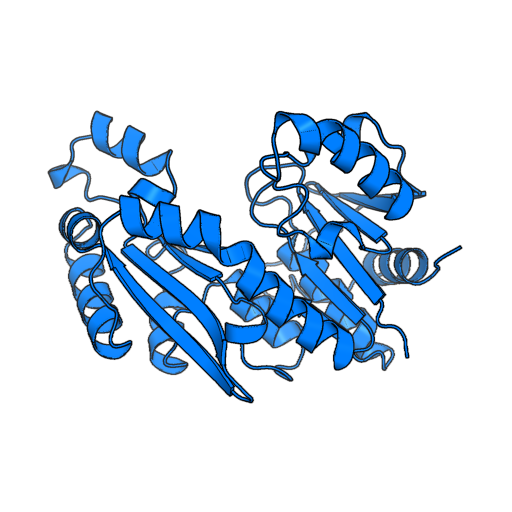A C 1
ATOM 1442 O O . VAL A 1 181 ? -12.445 6.565 -2.806 1.00 97.06 181 VAL A O 1
ATOM 1445 N N . LEU A 1 182 ? -10.756 7.744 -1.917 1.00 97.38 182 LEU A N 1
ATOM 1446 C CA . LEU A 1 182 ? -11.074 7.404 -0.533 1.00 97.38 182 LEU A CA 1
ATOM 1447 C C . LEU A 1 182 ? -12.391 8.034 -0.065 1.00 97.38 182 LEU A C 1
ATOM 1449 O O . LEU A 1 182 ? -13.146 7.357 0.623 1.00 97.38 182 LEU A O 1
ATOM 1453 N N . GLU A 1 183 ? -12.701 9.267 -0.471 1.00 96.75 183 GLU A N 1
ATOM 1454 C CA . GLU A 1 183 ? -13.999 9.913 -0.219 1.00 96.75 183 GLU A CA 1
ATOM 1455 C C . GLU A 1 183 ? -15.144 9.081 -0.801 1.00 96.75 183 GLU A C 1
ATOM 1457 O O . GLU A 1 183 ? -16.059 8.715 -0.068 1.00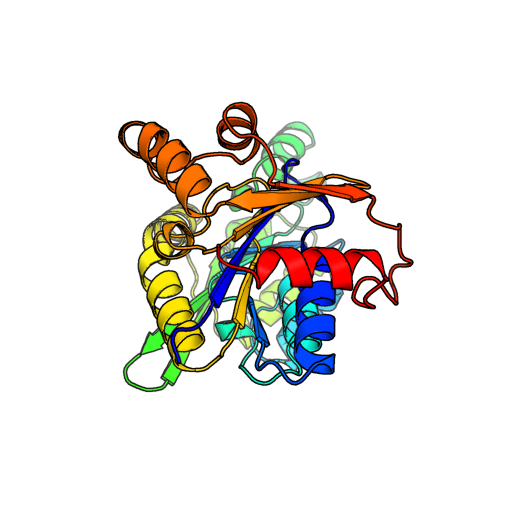 96.75 183 GLU A O 1
ATOM 1462 N N . TYR A 1 184 ? -15.046 8.678 -2.073 1.00 96.56 184 TYR A N 1
ATOM 1463 C CA . TYR A 1 184 ? -16.030 7.787 -2.700 1.00 96.56 184 TYR A CA 1
ATOM 1464 C C . TYR A 1 184 ? -16.222 6.479 -1.910 1.00 96.56 184 TYR A C 1
ATOM 1466 O O . TYR A 1 184 ? -17.351 6.028 -1.709 1.00 96.56 184 TYR A O 1
ATOM 1474 N N . LEU A 1 185 ? -15.135 5.863 -1.433 1.00 97.56 185 LEU A N 1
ATOM 1475 C CA . LEU A 1 185 ? -15.214 4.620 -0.658 1.00 97.56 185 LEU A CA 1
ATOM 1476 C C . LEU A 1 185 ? -15.841 4.836 0.726 1.00 97.56 185 LEU A C 1
ATOM 1478 O O . LEU A 1 185 ? -16.617 3.994 1.173 1.00 97.56 185 LEU A O 1
ATOM 1482 N N . LEU A 1 186 ? -15.541 5.958 1.384 1.00 97.50 186 LEU A N 1
ATOM 1483 C CA . LEU A 1 186 ? -16.130 6.348 2.670 1.00 97.50 186 LEU A CA 1
ATOM 1484 C C . LEU A 1 186 ? -17.610 6.736 2.545 1.00 97.50 186 LEU A C 1
ATOM 1486 O O . LEU A 1 186 ? -18.361 6.611 3.505 1.00 97.50 186 LEU A O 1
ATOM 1490 N N . GLU A 1 187 ? -18.066 7.190 1.380 1.00 96.38 187 GLU A N 1
ATOM 1491 C CA . GLU A 1 187 ? -19.496 7.412 1.132 1.00 96.38 187 GLU A CA 1
ATOM 1492 C C . GLU A 1 187 ? -20.261 6.099 0.905 1.00 96.38 187 GLU A C 1
ATOM 1494 O O . GLU A 1 187 ? -21.458 6.020 1.195 1.00 96.38 187 GLU A O 1
ATOM 1499 N N . LYS A 1 188 ? -19.580 5.071 0.383 1.00 96.62 188 LYS A N 1
ATOM 1500 C CA . LYS A 1 188 ? -20.197 3.816 -0.062 1.00 96.62 188 LYS A CA 1
ATOM 1501 C C . LYS A 1 188 ? -20.169 2.692 0.973 1.00 96.62 188 LYS A C 1
ATOM 1503 O O . LYS A 1 188 ? -21.105 1.897 0.995 1.00 96.62 188 LYS A O 1
ATOM 1508 N N . HIS A 1 189 ? -19.128 2.624 1.799 1.00 98.12 189 HIS A N 1
ATOM 1509 C CA . HIS A 1 189 ? -18.891 1.516 2.726 1.00 98.12 189 HIS A CA 1
ATOM 1510 C C . HIS A 1 189 ? -18.943 1.965 4.184 1.00 98.12 189 HIS A C 1
ATOM 1512 O O . HIS A 1 189 ? -18.590 3.091 4.516 1.00 98.12 189 HIS A O 1
ATOM 1518 N N . GLU A 1 190 ? -19.346 1.068 5.083 1.00 97.75 190 GLU A N 1
ATOM 1519 C CA . GLU A 1 190 ? -19.408 1.351 6.522 1.00 97.75 190 GLU A CA 1
ATOM 1520 C C . GLU A 1 190 ? -18.017 1.419 7.164 1.00 97.75 190 GLU A C 1
ATOM 1522 O O . GLU A 1 190 ? -17.814 2.174 8.117 1.00 97.75 190 GLU A O 1
ATOM 1527 N N . LEU A 1 191 ? -17.062 0.634 6.654 1.00 98.44 191 LEU A N 1
ATOM 1528 C CA . LEU A 1 191 ? -15.696 0.560 7.165 1.00 98.44 191 LEU A CA 1
ATOM 1529 C C . LEU A 1 191 ? -14.666 0.560 6.030 1.00 98.44 191 LEU A C 1
ATOM 1531 O O . LEU A 1 191 ? -14.610 -0.355 5.209 1.00 98.44 191 LEU A O 1
ATOM 1535 N N . VAL A 1 192 ? -13.768 1.540 6.045 1.00 98.69 192 VAL A N 1
ATOM 1536 C CA . VAL A 1 192 ? -12.629 1.619 5.128 1.00 98.69 192 VAL A CA 1
ATOM 1537 C C . VAL A 1 192 ? -11.341 1.420 5.923 1.00 98.69 192 VAL A C 1
ATOM 1539 O O . VAL A 1 192 ? -11.015 2.198 6.819 1.00 98.69 192 VAL A O 1
ATOM 1542 N N . ILE A 1 193 ? -10.596 0.359 5.607 1.00 98.69 193 ILE A N 1
ATOM 1543 C CA . ILE A 1 193 ? -9.302 0.062 6.233 1.00 98.69 193 ILE A CA 1
ATOM 1544 C C . ILE A 1 193 ? -8.183 0.401 5.250 1.00 98.69 193 ILE A C 1
ATOM 1546 O O . ILE A 1 193 ? -7.981 -0.293 4.255 1.00 98.69 193 ILE A O 1
ATOM 1550 N N . VAL A 1 194 ? -7.436 1.463 5.530 1.00 98.69 194 VAL A N 1
ATOM 1551 C CA . VAL A 1 194 ? -6.370 1.967 4.662 1.00 98.69 194 VAL A CA 1
ATOM 1552 C C . VAL A 1 194 ? -5.019 1.428 5.110 1.00 98.69 194 VAL A C 1
ATOM 1554 O O . VAL A 1 194 ? -4.606 1.641 6.242 1.00 98.69 194 VAL A O 1
ATOM 1557 N N . GLU A 1 195 ? -4.285 0.776 4.216 1.00 98.50 195 GLU A N 1
ATOM 1558 C CA . GLU A 1 195 ? -2.916 0.333 4.444 1.00 98.50 195 GLU A CA 1
ATOM 1559 C C . GLU A 1 195 ? -1.899 1.339 3.908 1.00 98.50 195 GLU A C 1
ATOM 1561 O O . GLU A 1 195 ? -1.910 1.680 2.723 1.00 98.50 195 GLU A O 1
ATOM 1566 N N . SER A 1 196 ? -0.970 1.773 4.762 1.00 97.38 196 SER A N 1
ATOM 1567 C CA . SER A 1 196 ? 0.087 2.685 4.343 1.00 97.38 196 SER A CA 1
ATOM 1568 C C . SER A 1 196 ? 1.161 2.033 3.471 1.00 97.38 196 SER A C 1
ATOM 1570 O O . SER A 1 196 ? 1.386 0.818 3.479 1.00 97.38 196 SER A O 1
ATOM 1572 N N . PHE A 1 197 ? 1.855 2.865 2.698 1.00 94.88 197 PHE A N 1
ATOM 1573 C CA . PHE A 1 197 ? 2.993 2.444 1.895 1.00 94.88 197 PHE A CA 1
ATOM 1574 C C . PHE A 1 197 ? 4.274 2.450 2.739 1.00 94.88 197 PHE A C 1
ATOM 1576 O O . PHE A 1 197 ? 4.592 3.453 3.373 1.00 94.88 197 PHE A O 1
ATOM 1583 N N . ASN A 1 198 ? 5.021 1.341 2.748 1.00 93.75 198 ASN A N 1
ATOM 1584 C CA . ASN A 1 198 ? 6.238 1.179 3.554 1.00 93.75 198 ASN A CA 1
ATOM 1585 C C . ASN A 1 198 ? 6.027 1.552 5.038 1.00 93.75 198 ASN A C 1
ATOM 1587 O O . ASN A 1 198 ? 5.169 0.964 5.701 1.00 93.75 198 ASN A O 1
ATOM 1591 N N . ASP A 1 199 ? 6.806 2.495 5.557 1.00 95.12 199 ASP A N 1
ATOM 1592 C CA . ASP A 1 199 ? 6.717 3.064 6.899 1.00 95.12 199 ASP A CA 1
ATOM 1593 C C . ASP A 1 199 ? 6.079 4.461 6.910 1.00 95.12 199 ASP A C 1
ATOM 1595 O O . ASP A 1 199 ? 6.164 5.158 7.921 1.00 95.12 199 ASP A O 1
ATOM 1599 N N . ALA A 1 200 ? 5.404 4.878 5.833 1.00 94.88 200 ALA A N 1
ATOM 1600 C CA . ALA A 1 200 ? 4.686 6.149 5.801 1.00 94.88 200 ALA A CA 1
ATOM 1601 C C . ALA A 1 200 ? 3.635 6.208 6.919 1.00 94.88 200 ALA A C 1
ATOM 1603 O O . ALA A 1 200 ? 2.834 5.280 7.086 1.00 94.88 200 ALA A O 1
ATOM 1604 N N . ALA A 1 201 ? 3.645 7.309 7.672 1.00 95.44 201 ALA A N 1
ATOM 1605 C CA . ALA A 1 201 ? 2.714 7.545 8.772 1.00 95.44 201 ALA A CA 1
ATOM 1606 C C . ALA A 1 201 ? 1.324 7.984 8.288 1.00 95.44 201 ALA A C 1
ATOM 1608 O O . ALA A 1 201 ? 0.330 7.751 8.966 1.00 95.44 201 ALA A O 1
ATOM 1609 N N . CYS A 1 202 ? 1.247 8.618 7.116 1.00 93.56 202 CYS A N 1
ATOM 1610 C CA . CYS A 1 202 ? 0.002 9.116 6.543 1.00 93.56 202 CYS A CA 1
ATOM 1611 C C . CYS A 1 202 ? 0.080 9.060 5.006 1.00 93.56 202 CYS A C 1
ATOM 1613 O O . CYS A 1 202 ? 0.835 9.834 4.422 1.00 93.56 202 CYS A O 1
ATOM 1615 N N . PRO A 1 203 ? -0.639 8.138 4.336 1.00 91.56 203 PRO A N 1
ATOM 1616 C CA . PRO A 1 203 ? -0.544 7.973 2.880 1.00 91.56 203 PRO A CA 1
ATOM 1617 C C . PRO A 1 203 ? -1.042 9.175 2.075 1.00 91.56 203 PRO A C 1
ATOM 1619 O O . PRO A 1 203 ? -0.544 9.430 0.985 1.00 91.56 203 PRO A O 1
ATOM 1622 N N . THR A 1 204 ? -2.053 9.869 2.594 1.00 92.31 204 THR A N 1
ATOM 1623 C CA . THR A 1 204 ? -2.693 11.028 1.970 1.00 92.31 204 THR A CA 1
ATOM 1624 C C . THR A 1 204 ? -3.497 11.796 3.024 1.00 92.31 204 THR A C 1
ATOM 1626 O O . THR A 1 204 ? -3.716 11.282 4.123 1.00 92.31 204 THR A O 1
ATOM 1629 N N . SER A 1 205 ? -3.928 13.019 2.721 1.00 92.19 205 SER A N 1
ATOM 1630 C CA . SER A 1 205 ? -4.484 13.954 3.707 1.00 92.19 205 SER A CA 1
ATOM 1631 C C . SER A 1 205 ? -5.732 13.423 4.411 1.00 92.19 205 SER A C 1
ATOM 1633 O O . SER A 1 205 ? -5.871 13.627 5.618 1.00 92.19 205 SER A O 1
ATOM 1635 N N . ILE A 1 206 ? -6.614 12.696 3.715 1.00 93.88 206 ILE A N 1
ATOM 1636 C CA . ILE A 1 206 ? -7.841 12.166 4.332 1.00 93.88 206 ILE A CA 1
ATOM 1637 C C . ILE A 1 206 ? -7.558 11.178 5.472 1.00 93.88 206 ILE A C 1
ATOM 1639 O O . ILE A 1 206 ? -8.323 11.100 6.433 1.00 93.88 206 ILE A O 1
ATOM 1643 N N . CYS A 1 207 ? -6.410 10.492 5.435 1.00 95.19 207 CYS A N 1
ATOM 1644 C CA . CYS A 1 207 ? -5.992 9.550 6.473 1.00 95.19 207 CYS A CA 1
ATOM 1645 C C . CYS A 1 207 ? -5.678 10.228 7.817 1.00 95.19 207 CYS A C 1
ATOM 1647 O O . CYS A 1 207 ? -5.645 9.542 8.838 1.00 95.19 207 CYS A O 1
ATOM 1649 N N . LEU A 1 208 ? -5.505 11.558 7.857 1.00 93.75 208 LEU A N 1
ATOM 1650 C CA . LEU A 1 208 ? -5.421 12.314 9.114 1.00 93.75 208 LEU A CA 1
ATOM 1651 C C . LEU A 1 208 ? -6.708 12.216 9.936 1.00 93.75 208 LEU A C 1
ATOM 1653 O O . LEU A 1 208 ? -6.672 12.402 11.148 1.00 93.75 208 LEU A O 1
ATOM 1657 N N . ASN A 1 209 ? -7.837 11.929 9.289 1.00 94.62 209 ASN A N 1
ATOM 1658 C CA . ASN A 1 209 ? -9.136 11.801 9.936 1.00 94.62 209 ASN A CA 1
ATOM 1659 C C . ASN A 1 209 ? -9.470 10.351 10.314 1.00 94.62 209 ASN A C 1
ATOM 1661 O O . ASN A 1 209 ? -10.623 10.063 10.608 1.00 94.62 209 ASN A O 1
ATOM 1665 N N . ALA A 1 210 ? -8.491 9.439 10.302 1.00 97.12 210 ALA A N 1
ATOM 1666 C CA . ALA A 1 210 ? -8.709 8.073 10.761 1.00 97.12 210 ALA A CA 1
ATOM 1667 C C . ALA A 1 210 ? -9.206 8.058 12.215 1.00 97.12 210 ALA A C 1
ATOM 1669 O O . ALA A 1 210 ? -8.639 8.731 13.073 1.00 97.12 210 ALA A O 1
ATOM 1670 N N . ASP A 1 211 ? -10.221 7.248 12.511 1.00 97.50 211 ASP A N 1
ATOM 1671 C CA . ASP A 1 211 ? -10.770 7.074 13.860 1.00 97.50 211 ASP A CA 1
ATOM 1672 C C . ASP A 1 211 ? -9.787 6.326 14.769 1.00 97.50 211 ASP A C 1
ATOM 1674 O O . ASP A 1 211 ? -9.689 6.558 15.985 1.00 97.50 211 ASP A O 1
ATOM 1678 N N . ARG A 1 212 ? -9.035 5.401 14.164 1.00 97.69 212 ARG A N 1
ATOM 1679 C CA . ARG A 1 212 ? -8.027 4.566 14.815 1.00 97.69 212 ARG A CA 1
ATOM 1680 C C . ARG A 1 212 ? -6.843 4.341 13.895 1.00 97.69 212 ARG A C 1
ATOM 1682 O O . ARG A 1 212 ? -6.990 4.196 12.683 1.00 97.69 212 ARG A O 1
ATOM 1689 N N . VAL A 1 213 ? -5.672 4.229 14.513 1.00 98.38 213 VAL A N 1
ATOM 1690 C CA . VAL A 1 213 ? -4.438 3.853 13.821 1.00 98.38 213 VAL A CA 1
ATOM 1691 C C . VAL A 1 213 ? -3.903 2.566 14.420 1.00 98.38 213 VAL A C 1
ATOM 1693 O O . VAL A 1 213 ? -3.762 2.457 15.637 1.00 98.38 213 VAL A O 1
ATOM 1696 N N . ILE A 1 214 ? -3.603 1.583 13.578 1.00 98.50 214 ILE A N 1
ATOM 1697 C CA . ILE A 1 214 ? -3.054 0.298 13.993 1.00 98.50 214 ILE A CA 1
ATOM 1698 C C . ILE A 1 214 ? -1.636 0.181 13.451 1.00 98.50 214 ILE A C 1
ATOM 1700 O O . ILE A 1 214 ? -1.416 0.019 12.252 1.00 98.50 214 ILE A O 1
ATOM 1704 N N . LEU A 1 215 ? -0.663 0.259 14.353 1.00 98.38 215 LEU A N 1
ATOM 1705 C CA . LEU A 1 215 ? 0.736 -0.001 14.047 1.00 98.38 215 LEU A CA 1
ATOM 1706 C C . LEU A 1 215 ? 0.990 -1.501 14.025 1.00 98.38 215 LEU A C 1
ATOM 1708 O O . LEU A 1 215 ? 0.646 -2.210 14.973 1.00 98.38 215 LEU A O 1
ATOM 1712 N N . VAL A 1 216 ? 1.690 -1.953 12.993 1.00 97.88 216 VAL A N 1
ATOM 1713 C CA . VAL A 1 216 ? 2.122 -3.339 12.841 1.00 97.88 216 VAL A CA 1
ATOM 1714 C C . VAL A 1 216 ? 3.637 -3.431 12.956 1.00 97.88 216 VAL A C 1
ATOM 1716 O O . VAL A 1 216 ? 4.384 -2.675 12.328 1.00 97.88 216 VAL A O 1
ATOM 1719 N N . THR A 1 217 ? 4.088 -4.394 13.753 1.00 95.81 217 THR A N 1
ATOM 1720 C CA . THR A 1 217 ? 5.478 -4.848 13.810 1.00 95.81 217 THR A CA 1
ATOM 1721 C C . THR A 1 217 ? 5.505 -6.366 13.668 1.00 95.81 217 THR A C 1
ATOM 1723 O O . THR A 1 217 ? 4.510 -7.022 13.993 1.00 95.81 217 THR A O 1
ATOM 1726 N N . PRO A 1 218 ? 6.640 -6.977 13.289 1.00 93.75 218 PRO A N 1
ATOM 1727 C CA . PRO A 1 218 ? 6.768 -8.427 13.354 1.00 93.75 218 PRO A CA 1
ATOM 1728 C C . PRO A 1 218 ? 6.339 -8.963 14.731 1.00 93.75 218 PRO A C 1
ATOM 1730 O O . PRO A 1 218 ? 6.873 -8.566 15.767 1.00 93.75 218 PRO A O 1
ATOM 1733 N N . GLY A 1 219 ? 5.311 -9.815 14.736 1.00 94.38 219 GLY A N 1
ATOM 1734 C CA . GLY A 1 219 ? 4.765 -10.458 15.932 1.00 94.38 219 GLY A CA 1
ATOM 1735 C C . GLY A 1 219 ? 3.859 -9.607 16.831 1.00 94.38 219 GLY A C 1
ATOM 1736 O O . GLY A 1 219 ? 3.375 -10.148 17.825 1.00 94.38 219 GLY A O 1
ATOM 1737 N N . LYS A 1 220 ? 3.592 -8.322 16.536 1.00 96.88 220 LYS A N 1
ATOM 1738 C CA . LYS A 1 220 ? 2.719 -7.470 17.373 1.00 96.88 220 LYS A CA 1
ATOM 1739 C C . LYS A 1 220 ? 1.904 -6.446 16.583 1.00 96.88 220 LYS A C 1
ATOM 1741 O O . LYS A 1 220 ? 2.310 -5.977 15.524 1.00 96.88 220 LYS A O 1
ATOM 1746 N N . ALA A 1 221 ? 0.771 -6.064 17.163 1.00 98.06 221 ALA A N 1
ATOM 1747 C CA . ALA A 1 221 ? -0.025 -4.923 16.739 1.00 98.06 221 ALA A CA 1
ATOM 1748 C C . ALA A 1 221 ? -0.305 -3.992 17.922 1.00 98.06 221 ALA A C 1
ATOM 1750 O O . ALA A 1 221 ? -0.464 -4.439 19.065 1.00 98.06 221 ALA A O 1
ATOM 1751 N N . TYR A 1 222 ? -0.396 -2.700 17.622 1.00 98.19 222 TYR A N 1
ATOM 1752 C CA . TYR A 1 222 ? -0.669 -1.647 18.589 1.00 98.19 222 TYR A CA 1
ATOM 1753 C C . TYR A 1 222 ? -1.782 -0.751 18.057 1.00 98.19 222 TYR A C 1
ATOM 1755 O O . TYR A 1 222 ? -1.670 -0.244 16.946 1.00 98.19 222 TYR A O 1
ATOM 1763 N N . VAL A 1 223 ? -2.840 -0.547 18.837 1.00 98.31 223 VAL A N 1
ATOM 1764 C CA . VAL A 1 223 ? -3.961 0.326 18.453 1.00 98.31 223 VAL A CA 1
ATOM 1765 C C . VAL A 1 223 ? -3.804 1.671 19.146 1.00 98.31 223 VAL A C 1
ATOM 1767 O O . VAL A 1 223 ? -3.612 1.714 20.360 1.00 98.31 223 VAL A O 1
ATOM 1770 N N . TYR A 1 224 ? -3.914 2.757 18.393 1.00 97.94 224 TYR A N 1
ATOM 1771 C CA . TYR A 1 224 ? -3.825 4.138 18.856 1.00 97.94 224 TYR A CA 1
ATOM 1772 C C . TYR A 1 224 ? -5.131 4.890 18.583 1.00 97.94 224 TYR A C 1
ATOM 1774 O O . TYR A 1 224 ? -5.882 4.556 17.663 1.00 97.94 224 TYR A O 1
ATOM 1782 N N . SER A 1 225 ? -5.374 5.938 19.375 1.00 97.38 225 SER A N 1
ATOM 1783 C CA . SER A 1 225 ? -6.424 6.919 19.090 1.00 97.38 225 SER A CA 1
ATOM 1784 C C . SER A 1 225 ? -6.057 7.700 17.833 1.00 97.38 225 SER A C 1
ATOM 1786 O O . SER A 1 225 ? -4.954 8.242 17.754 1.00 97.38 225 SER A O 1
ATOM 1788 N N . GLY A 1 226 ? -6.986 7.789 16.881 1.00 96.81 226 GLY A N 1
ATOM 1789 C CA . GLY A 1 226 ? -6.818 8.609 15.686 1.00 96.81 226 GLY A CA 1
ATOM 1790 C C . GLY A 1 226 ? -6.626 10.092 15.996 1.00 96.81 226 GLY A C 1
ATOM 1791 O O . GLY A 1 226 ? -5.746 10.736 15.436 1.00 96.81 226 GLY A O 1
ATOM 1792 N N . VAL A 1 227 ? -7.359 10.610 16.988 1.00 96.00 227 VAL A N 1
ATOM 1793 C CA . VAL A 1 227 ? -7.268 12.012 17.428 1.00 96.00 227 VAL A CA 1
ATOM 1794 C C . VAL A 1 227 ? -5.880 12.343 17.981 1.00 96.00 227 VAL A C 1
ATOM 1796 O O . VAL A 1 227 ? -5.300 13.366 17.626 1.00 96.00 227 VAL A O 1
ATOM 1799 N N . GLU A 1 228 ? -5.327 11.489 18.845 1.00 96.62 228 GLU A N 1
ATOM 1800 C CA . GLU A 1 228 ? -3.977 11.696 19.394 1.00 96.62 228 GLU A CA 1
ATOM 1801 C C . GLU A 1 228 ? -2.908 11.537 18.303 1.00 96.62 228 GLU A C 1
ATOM 1803 O O . GLU A 1 228 ? -1.963 12.322 18.245 1.00 96.62 228 GLU A O 1
ATOM 1808 N N . TYR A 1 229 ? -3.086 10.564 17.402 1.00 97.00 229 TYR A N 1
ATOM 1809 C CA . TYR A 1 229 ? -2.186 10.350 16.270 1.00 97.00 229 TYR A CA 1
ATOM 1810 C C . TYR A 1 229 ? -2.142 11.565 15.335 1.00 97.00 229 TYR A C 1
ATOM 1812 O O . TYR A 1 229 ? -1.055 12.030 14.989 1.00 97.00 229 TYR A O 1
ATOM 1820 N N . LYS A 1 230 ? -3.312 12.127 15.000 1.00 95.62 230 LYS A N 1
ATOM 1821 C CA . LYS A 1 230 ? -3.461 13.345 14.196 1.00 95.62 230 LYS A CA 1
ATOM 1822 C C . LYS A 1 230 ? -2.729 14.531 14.818 1.00 95.62 230 LYS A C 1
ATOM 1824 O O . LYS A 1 230 ? -1.917 15.141 14.135 1.00 95.62 230 LYS A O 1
ATOM 1829 N N . LYS A 1 231 ? -2.939 14.809 16.112 1.00 94.94 231 LYS A N 1
ATOM 1830 C CA . LYS A 1 231 ? -2.258 15.917 16.815 1.00 94.94 231 LYS A CA 1
ATOM 1831 C C . LYS A 1 231 ? -0.736 15.824 16.696 1.00 94.94 231 LYS A C 1
ATOM 1833 O O . LYS A 1 231 ? -0.066 16.825 16.457 1.00 94.94 231 LYS A O 1
ATOM 1838 N N . VAL A 1 232 ? -0.185 14.620 16.871 1.00 94.62 232 VAL A N 1
ATOM 1839 C CA . VAL A 1 232 ? 1.259 14.404 16.737 1.00 94.62 232 VAL A CA 1
ATOM 1840 C C . VAL A 1 232 ? 1.697 14.597 15.286 1.00 94.62 232 VAL A C 1
ATOM 1842 O O . VAL A 1 232 ? 2.658 15.321 15.043 1.00 94.62 232 VAL A O 1
ATOM 1845 N N . LEU A 1 233 ? 0.990 14.012 14.315 1.00 92.12 233 LEU A N 1
ATOM 1846 C CA . LEU A 1 233 ? 1.291 14.191 12.891 1.00 92.12 233 LEU A CA 1
ATOM 1847 C C . LEU A 1 233 ? 1.277 15.659 12.452 1.00 92.12 233 LEU A C 1
ATOM 1849 O O . LEU A 1 233 ? 2.203 16.099 11.773 1.00 92.12 233 LEU A O 1
ATOM 1853 N N . GLU A 1 234 ? 0.264 16.421 12.862 1.00 91.06 234 GLU A N 1
ATOM 1854 C CA . GLU A 1 234 ? 0.125 17.839 12.522 1.00 91.06 234 GLU A CA 1
ATOM 1855 C C . GLU A 1 234 ? 1.332 18.649 13.015 1.00 91.06 234 GLU A C 1
ATOM 1857 O O . GLU A 1 234 ? 1.849 19.472 12.260 1.00 91.06 234 GLU A O 1
ATOM 1862 N N . SER A 1 235 ? 1.880 18.323 14.195 1.00 90.00 235 SER A N 1
ATOM 1863 C CA . SER A 1 235 ? 3.087 18.984 14.722 1.00 90.00 235 SER A CA 1
ATOM 1864 C C . SER A 1 235 ? 4.357 18.744 13.890 1.00 90.00 235 SER A C 1
ATOM 1866 O O . SER A 1 235 ? 5.291 19.540 13.947 1.00 90.00 235 SER A O 1
ATOM 1868 N N . PHE A 1 236 ? 4.405 17.671 13.091 1.00 85.81 236 PHE A N 1
ATOM 1869 C CA . PHE A 1 236 ? 5.490 17.425 12.132 1.00 85.81 236 PHE A CA 1
ATOM 1870 C C . PHE A 1 236 ? 5.202 18.011 10.742 1.00 85.81 236 PHE A C 1
ATOM 1872 O O . PHE A 1 236 ? 6.135 18.336 9.998 1.00 85.81 236 PHE A O 1
ATOM 1879 N N . SER A 1 237 ? 3.921 18.127 10.381 1.00 78.25 237 SER A N 1
ATOM 1880 C CA . SER A 1 237 ? 3.477 18.480 9.029 1.00 78.25 237 SER A CA 1
ATOM 1881 C C . SER A 1 237 ? 3.902 19.884 8.595 1.00 78.25 237 SER A C 1
ATOM 1883 O O . SER A 1 237 ? 4.227 20.079 7.425 1.00 78.25 237 SER A O 1
ATOM 1885 N N . GLU A 1 238 ? 4.024 20.823 9.541 1.00 74.81 238 GLU A N 1
ATOM 1886 C CA . GLU A 1 238 ? 4.491 22.195 9.286 1.00 74.81 238 GLU A CA 1
ATOM 1887 C C . GLU A 1 238 ? 5.910 22.244 8.695 1.00 74.81 238 GLU A C 1
ATOM 1889 O O . GLU A 1 238 ? 6.248 23.167 7.958 1.00 74.81 238 GLU A O 1
ATOM 1894 N N . ILE A 1 239 ? 6.740 21.240 8.999 1.00 73.94 239 ILE A N 1
ATOM 1895 C CA . ILE A 1 239 ? 8.154 21.193 8.603 1.00 73.94 239 ILE A CA 1
ATOM 1896 C C . ILE A 1 239 ? 8.374 20.211 7.447 1.00 73.94 239 ILE A C 1
ATOM 1898 O O . ILE A 1 239 ? 9.205 20.458 6.573 1.00 73.94 239 ILE A O 1
ATOM 1902 N N . LYS A 1 240 ? 7.663 19.077 7.447 1.00 79.25 240 LYS A N 1
ATOM 1903 C CA . LYS A 1 240 ? 7.939 17.941 6.548 1.00 79.25 240 LYS A CA 1
ATOM 1904 C C . LYS A 1 240 ? 6.833 17.641 5.536 1.00 79.25 240 LYS A C 1
ATOM 1906 O O . LYS A 1 240 ? 7.019 16.769 4.684 1.00 79.25 240 LYS A O 1
ATOM 1911 N N . GLY A 1 241 ? 5.684 18.313 5.616 1.00 78.00 241 GLY A N 1
ATOM 1912 C CA . GLY A 1 241 ? 4.488 17.896 4.885 1.00 78.00 241 GLY A CA 1
ATOM 1913 C C . GLY A 1 241 ? 4.102 16.456 5.244 1.00 78.00 241 GLY A C 1
ATOM 1914 O O . GLY A 1 241 ? 4.175 16.069 6.408 1.00 78.00 241 GLY A O 1
ATOM 1915 N N . LEU A 1 242 ? 3.740 15.641 4.247 1.00 74.88 242 LEU A N 1
ATOM 1916 C CA . LEU A 1 242 ? 3.389 14.223 4.438 1.00 74.88 242 LEU A CA 1
ATOM 1917 C C . LEU A 1 242 ? 4.593 13.263 4.408 1.00 74.88 242 LEU A C 1
ATOM 1919 O O . LEU A 1 242 ? 4.417 12.053 4.538 1.00 74.88 242 LEU A O 1
ATOM 1923 N N . ASN A 1 243 ? 5.825 13.774 4.305 1.00 83.50 243 ASN A N 1
ATOM 1924 C CA . ASN A 1 243 ? 7.046 12.962 4.363 1.00 83.50 243 ASN A CA 1
ATOM 1925 C C . ASN A 1 243 ? 7.422 12.617 5.817 1.00 83.50 243 ASN A C 1
ATOM 1927 O O . ASN A 1 243 ? 8.528 12.909 6.277 1.00 83.50 243 ASN A O 1
ATOM 1931 N N . ILE A 1 244 ? 6.476 12.033 6.553 1.00 91.25 244 ILE A N 1
ATOM 1932 C CA . ILE A 1 244 ? 6.613 11.662 7.963 1.00 91.25 244 ILE A CA 1
ATOM 1933 C C . ILE A 1 244 ? 6.586 10.140 8.078 1.00 91.25 244 ILE A C 1
ATOM 1935 O O . ILE A 1 244 ? 5.686 9.473 7.556 1.00 91.25 244 ILE A O 1
ATOM 1939 N N . THR A 1 245 ? 7.563 9.584 8.789 1.00 94.69 245 THR A N 1
ATOM 1940 C CA . THR A 1 245 ? 7.651 8.141 9.011 1.00 94.69 245 THR A CA 1
ATOM 1941 C C . THR A 1 245 ? 6.946 7.736 10.301 1.00 94.69 245 THR A C 1
ATOM 1943 O O . THR A 1 245 ? 6.893 8.461 11.298 1.00 94.69 245 THR A O 1
ATOM 1946 N N . THR A 1 246 ? 6.406 6.526 10.303 1.00 95.75 246 THR A N 1
ATOM 1947 C CA . THR A 1 246 ? 5.694 5.948 11.441 1.00 95.75 246 THR A CA 1
ATOM 1948 C C . THR A 1 246 ? 6.553 5.917 12.713 1.00 95.75 246 THR A C 1
ATOM 1950 O O . THR A 1 246 ? 6.033 6.301 13.764 1.00 95.75 246 THR A O 1
ATOM 1953 N N . PRO A 1 247 ? 7.855 5.542 12.671 1.00 95.00 247 PRO A N 1
ATOM 1954 C CA . PRO A 1 247 ? 8.728 5.597 13.843 1.00 95.00 247 PRO A CA 1
ATOM 1955 C C . PRO A 1 247 ? 8.858 6.978 14.492 1.00 95.00 247 PRO A C 1
ATOM 1957 O O . PRO A 1 247 ? 9.119 7.035 15.691 1.00 95.00 247 PRO A O 1
ATOM 1960 N N . GLU A 1 248 ? 8.718 8.074 13.743 1.00 93.69 248 GLU A N 1
ATOM 1961 C CA . GLU A 1 248 ? 8.791 9.435 14.296 1.00 93.69 248 GLU A CA 1
ATOM 1962 C C . GLU A 1 248 ? 7.552 9.759 15.133 1.00 93.69 248 GLU A C 1
ATOM 1964 O O . GLU A 1 248 ? 7.665 10.293 16.235 1.00 93.69 248 GLU A O 1
ATOM 1969 N N . VAL A 1 249 ? 6.378 9.357 14.643 1.00 94.81 249 VAL A N 1
ATOM 1970 C CA . VAL A 1 249 ? 5.084 9.638 15.276 1.00 94.81 249 VAL A CA 1
ATOM 1971 C C . VAL A 1 249 ? 4.875 8.779 16.519 1.00 94.81 249 VAL A C 1
ATOM 1973 O O . VAL A 1 249 ? 4.583 9.284 17.603 1.00 94.81 249 VAL A O 1
ATOM 1976 N N . VAL A 1 250 ? 5.052 7.459 16.400 1.00 94.75 250 VAL A N 1
ATOM 1977 C CA . VAL A 1 250 ? 4.634 6.518 17.457 1.00 94.75 250 VAL A CA 1
ATOM 1978 C C . VAL A 1 250 ? 5.484 6.605 18.726 1.00 94.75 250 VAL A C 1
ATOM 1980 O O . VAL A 1 250 ? 5.032 6.179 19.786 1.00 94.75 250 VAL A O 1
ATOM 1983 N N . ARG A 1 251 ? 6.687 7.194 18.654 1.00 94.25 251 ARG A N 1
ATOM 1984 C CA . ARG A 1 251 ? 7.547 7.462 19.825 1.00 94.25 251 ARG A CA 1
ATOM 1985 C C . ARG A 1 251 ? 6.934 8.463 20.804 1.00 94.25 251 ARG A C 1
ATOM 1987 O O . ARG A 1 251 ? 7.322 8.471 21.969 1.00 94.25 251 ARG A O 1
ATOM 1994 N N . LEU A 1 252 ? 6.002 9.291 20.337 1.00 95.56 252 LEU A N 1
ATOM 1995 C CA . LEU A 1 252 ? 5.337 10.324 21.131 1.00 95.56 252 LEU A CA 1
ATOM 1996 C C . LEU A 1 252 ? 3.953 9.885 21.632 1.00 95.56 252 LEU A C 1
ATOM 1998 O O . LEU A 1 252 ? 3.265 10.656 22.294 1.00 95.56 252 LEU A O 1
ATOM 2002 N N . LEU A 1 253 ? 3.543 8.649 21.334 1.00 96.56 253 LEU A N 1
ATOM 2003 C CA . LEU A 1 253 ? 2.202 8.141 21.606 1.00 96.56 253 LEU A CA 1
ATOM 2004 C C . LEU A 1 253 ? 2.227 6.925 22.530 1.00 96.56 253 LEU A C 1
ATOM 2006 O O . LEU A 1 253 ? 3.178 6.143 22.556 1.00 96.56 253 LEU A O 1
ATOM 2010 N N . LYS A 1 254 ? 1.122 6.721 23.250 1.00 96.50 254 LYS A N 1
ATOM 2011 C CA . LYS A 1 254 ? 0.864 5.493 24.009 1.00 96.50 254 LYS A CA 1
ATOM 2012 C C . LYS A 1 254 ? -0.279 4.709 23.359 1.00 96.50 254 LYS A C 1
ATOM 2014 O O . LYS A 1 254 ? -1.311 5.308 23.057 1.00 96.50 254 LYS A O 1
ATOM 2019 N N . PRO A 1 255 ? -0.119 3.395 23.137 1.00 97.50 255 PRO A N 1
ATOM 2020 C CA . PRO A 1 255 ? -1.171 2.585 22.542 1.00 97.50 255 PRO A CA 1
ATOM 2021 C C . PRO A 1 255 ? -2.306 2.322 23.540 1.00 97.50 255 PRO A C 1
ATOM 2023 O O . PRO A 1 255 ? -2.067 2.111 24.728 1.00 97.50 255 PRO A O 1
ATOM 2026 N N . ILE A 1 256 ? -3.534 2.276 23.028 1.00 97.38 256 ILE A N 1
ATOM 2027 C CA . ILE A 1 256 ? -4.751 1.848 23.735 1.00 97.38 256 ILE A CA 1
ATOM 2028 C C . ILE A 1 256 ? -4.725 0.328 23.942 1.00 97.38 256 ILE A C 1
ATOM 2030 O O . ILE A 1 256 ? -5.085 -0.178 25.002 1.00 97.38 256 ILE A O 1
ATOM 2034 N N . LEU A 1 257 ? -4.272 -0.407 22.924 1.00 97.44 257 LEU A N 1
ATOM 2035 C CA . LEU A 1 257 ? -4.126 -1.860 22.954 1.00 97.44 257 LEU A CA 1
ATOM 2036 C C . LEU A 1 257 ? -2.740 -2.248 22.453 1.00 97.44 257 LEU A C 1
ATOM 2038 O O . LEU A 1 257 ? -2.267 -1.725 21.450 1.00 97.44 257 LEU A O 1
ATOM 2042 N N . THR A 1 258 ? -2.130 -3.227 23.114 1.00 97.88 258 THR A N 1
ATOM 2043 C CA . THR A 1 258 ? -0.993 -3.988 22.587 1.00 97.88 258 THR A CA 1
ATOM 2044 C C . THR A 1 258 ? -1.375 -5.458 22.547 1.00 97.88 258 THR A C 1
ATOM 2046 O O . THR A 1 258 ? -1.860 -5.997 23.544 1.00 97.88 258 THR A O 1
ATOM 2049 N N . THR A 1 259 ? -1.153 -6.117 21.413 1.00 97.38 259 THR A N 1
ATOM 2050 C CA . THR A 1 259 ? -1.421 -7.549 21.264 1.00 97.38 259 THR A CA 1
ATOM 2051 C C . THR A 1 259 ? -0.338 -8.237 20.448 1.00 97.38 259 THR A C 1
ATOM 2053 O O . THR A 1 259 ? 0.316 -7.617 19.608 1.00 97.38 259 THR A O 1
ATOM 2056 N N . ASN A 1 260 ? -0.154 -9.531 20.696 1.00 97.00 260 ASN A N 1
ATOM 2057 C CA . ASN A 1 260 ? 0.694 -10.372 19.861 1.00 97.00 260 ASN A CA 1
ATOM 2058 C C . ASN A 1 260 ? -0.072 -10.775 18.595 1.00 97.00 260 ASN A C 1
ATOM 2060 O O . ASN A 1 260 ? -1.290 -10.953 18.637 1.00 97.00 260 ASN A O 1
ATOM 2064 N N . LEU A 1 261 ? 0.661 -10.920 17.495 1.00 95.94 261 LEU A N 1
ATOM 2065 C CA . LEU A 1 261 ? 0.167 -11.459 16.234 1.00 95.94 261 LEU A CA 1
ATOM 2066 C C . LEU A 1 261 ? 0.748 -12.849 16.018 1.00 95.94 261 LEU A C 1
ATOM 2068 O O . LEU A 1 261 ? 1.960 -13.050 16.126 1.00 95.94 261 LEU A O 1
ATOM 2072 N N . THR A 1 262 ? -0.116 -13.795 15.675 1.00 93.31 262 THR A N 1
ATOM 2073 C CA . THR A 1 262 ? 0.290 -15.162 15.365 1.00 93.31 262 THR A CA 1
ATOM 2074 C C . THR A 1 262 ? 0.872 -15.221 13.950 1.00 93.31 262 THR A C 1
ATOM 2076 O O . THR A 1 262 ? 0.219 -14.756 13.010 1.00 93.31 262 THR A O 1
ATOM 2079 N N . PRO A 1 263 ? 2.070 -15.804 13.747 1.00 90.56 263 PRO A N 1
ATOM 2080 C CA . PRO A 1 263 ? 2.571 -16.103 12.410 1.00 90.56 263 PRO A CA 1
ATOM 2081 C C . PRO A 1 263 ? 1.616 -17.036 11.659 1.00 90.56 263 PRO A C 1
ATOM 2083 O O . PRO A 1 263 ? 1.058 -17.967 12.240 1.00 90.56 263 PRO A O 1
ATOM 2086 N N . LYS A 1 264 ? 1.445 -16.809 10.356 1.00 90.81 264 LYS A N 1
ATOM 2087 C CA . LYS A 1 264 ? 0.549 -17.598 9.501 1.00 90.81 264 LYS A CA 1
ATOM 2088 C C . LYS A 1 264 ? 1.308 -18.110 8.277 1.00 90.81 264 LYS A C 1
ATOM 2090 O O . LYS A 1 264 ? 2.207 -17.414 7.800 1.00 90.81 264 LYS A O 1
ATOM 2095 N N . PRO A 1 265 ? 0.967 -19.299 7.756 1.00 90.00 265 PRO A N 1
ATOM 2096 C CA . PRO A 1 265 ? 1.529 -19.766 6.500 1.00 90.00 265 PRO A CA 1
ATOM 2097 C C . PRO A 1 265 ? 1.032 -18.898 5.336 1.00 90.00 265 PRO A C 1
ATOM 2099 O O . PRO A 1 265 ? -0.023 -18.265 5.402 1.00 90.00 265 PRO A O 1
ATOM 2102 N N . SER A 1 266 ? 1.803 -18.865 4.249 1.00 85.69 266 SER A N 1
ATOM 2103 C CA . SER A 1 266 ? 1.571 -17.960 3.115 1.00 85.69 266 SER A CA 1
ATOM 2104 C C . SER A 1 266 ? 0.191 -18.113 2.461 1.00 85.69 266 SER A C 1
ATOM 2106 O O . SER A 1 266 ? -0.331 -17.147 1.910 1.00 85.69 266 SER A O 1
ATOM 2108 N N . ASN A 1 267 ? -0.405 -19.306 2.535 1.00 87.88 267 ASN A N 1
ATOM 2109 C CA . ASN A 1 267 ? -1.719 -19.625 1.973 1.00 87.88 267 ASN A CA 1
ATOM 2110 C C . ASN A 1 267 ? -2.908 -19.205 2.857 1.00 87.88 267 ASN A C 1
ATOM 2112 O O . ASN A 1 267 ? -4.037 -19.303 2.392 1.00 87.88 267 ASN A O 1
ATOM 2116 N N . SER A 1 268 ? -2.675 -18.745 4.091 1.00 90.31 268 SER A N 1
ATOM 2117 C CA . SER A 1 268 ? -3.730 -18.301 5.015 1.00 90.31 268 SER A CA 1
ATOM 2118 C C . SER A 1 268 ? -3.396 -17.000 5.749 1.00 90.31 268 SER A C 1
ATOM 2120 O O . SER A 1 268 ? -3.882 -16.735 6.850 1.00 90.31 268 SER A O 1
ATOM 2122 N N . LEU A 1 269 ? -2.562 -16.150 5.141 1.00 88.56 269 LEU A N 1
ATOM 2123 C CA . LEU A 1 269 ? -2.171 -14.852 5.710 1.00 88.56 269 LEU A CA 1
ATOM 2124 C C . LEU A 1 269 ? -3.370 -13.953 6.053 1.00 88.56 269 LEU A C 1
ATOM 2126 O O . LEU A 1 269 ? -3.291 -13.150 6.984 1.00 88.56 269 LEU A O 1
ATOM 2130 N N . ASP A 1 270 ? -4.464 -14.104 5.315 1.00 90.25 270 ASP A N 1
ATOM 2131 C CA . ASP A 1 270 ? -5.699 -13.340 5.444 1.00 90.25 270 ASP A CA 1
ATOM 2132 C C . ASP A 1 270 ? -6.755 -14.010 6.343 1.00 90.25 270 ASP A C 1
ATOM 2134 O O . ASP A 1 270 ? -7.776 -13.393 6.624 1.00 90.25 270 ASP A O 1
ATOM 2138 N N . GLU A 1 271 ? -6.545 -15.240 6.828 1.00 92.31 271 GLU A N 1
ATOM 2139 C CA . GLU A 1 271 ? -7.493 -15.888 7.742 1.00 92.31 271 GLU A CA 1
ATOM 2140 C C . GLU A 1 271 ? -7.471 -15.207 9.117 1.00 92.31 271 GLU A C 1
ATOM 2142 O O . GLU A 1 271 ? -6.414 -15.186 9.767 1.00 92.31 271 GLU A O 1
ATOM 2147 N N . PRO A 1 272 ? -8.604 -14.684 9.617 1.00 92.19 272 PRO A N 1
ATOM 2148 C CA . PRO A 1 272 ? -8.639 -14.090 10.941 1.00 92.19 272 PRO A CA 1
ATOM 2149 C C . PRO A 1 272 ? -8.347 -15.137 12.025 1.00 92.19 272 PRO A C 1
ATOM 2151 O O . PRO A 1 272 ? -8.737 -16.302 11.948 1.00 92.19 272 PRO A O 1
ATOM 2154 N N . LYS A 1 273 ? -7.603 -14.705 13.042 1.00 93.44 273 LYS A N 1
ATOM 2155 C CA . LYS A 1 273 ? -7.334 -15.448 14.280 1.00 93.44 273 LYS A CA 1
ATOM 2156 C C . LYS A 1 273 ? -7.930 -14.660 15.448 1.00 93.44 273 LYS A C 1
ATOM 2158 O O . LYS A 1 273 ? -8.347 -13.518 15.261 1.00 93.44 273 LYS A O 1
ATOM 2163 N N . ALA A 1 274 ? -7.974 -15.244 16.643 1.00 92.50 274 ALA A N 1
ATOM 2164 C CA . ALA A 1 274 ? -8.667 -14.656 17.794 1.00 92.50 274 ALA A CA 1
ATOM 2165 C C . ALA A 1 274 ? -8.201 -13.224 18.141 1.00 92.50 274 ALA A C 1
ATOM 2167 O O . ALA A 1 274 ? -8.998 -12.391 18.568 1.00 92.50 274 ALA A O 1
ATOM 2168 N N . GLU A 1 275 ? -6.922 -12.905 17.926 1.00 95.12 275 GLU A N 1
ATOM 2169 C CA . GLU A 1 275 ? -6.384 -11.560 18.132 1.00 95.12 275 GLU A CA 1
ATOM 2170 C C . GLU A 1 275 ? -6.983 -10.514 17.182 1.00 95.12 275 GLU A C 1
ATOM 2172 O O . GLU A 1 275 ? -7.095 -9.353 17.564 1.00 95.12 275 GLU A O 1
ATOM 2177 N N . ILE A 1 276 ? -7.409 -10.911 15.979 1.00 97.25 276 ILE A N 1
ATOM 2178 C CA . ILE A 1 276 ? -7.998 -10.013 14.978 1.00 97.25 276 ILE A CA 1
ATOM 2179 C C . ILE A 1 276 ? -9.358 -9.523 15.455 1.00 97.25 276 ILE A C 1
ATOM 2181 O O . ILE A 1 276 ? -9.610 -8.322 15.422 1.00 97.25 276 ILE A O 1
ATOM 2185 N N . SER A 1 277 ? -10.184 -10.430 15.983 1.00 95.69 277 SER A N 1
ATOM 2186 C CA . SER A 1 277 ? -11.474 -10.094 16.584 1.00 95.69 277 SER A CA 1
ATOM 2187 C C . SER A 1 277 ? -11.313 -9.051 17.692 1.00 95.69 277 SER A C 1
ATOM 2189 O O . SER A 1 277 ? -12.004 -8.039 17.688 1.00 95.69 277 SER A O 1
ATOM 2191 N N . ARG A 1 278 ? -10.325 -9.244 18.578 1.00 95.38 278 ARG A N 1
ATOM 2192 C CA . ARG A 1 278 ? -10.023 -8.306 19.669 1.00 95.38 278 ARG A CA 1
ATOM 2193 C C . ARG A 1 278 ? -9.528 -6.948 19.167 1.00 95.38 278 ARG A C 1
ATOM 2195 O O . ARG A 1 278 ? -9.893 -5.924 19.739 1.00 95.38 278 ARG A O 1
ATOM 2202 N N . ILE A 1 279 ? -8.665 -6.927 18.149 1.00 97.12 279 ILE A N 1
ATOM 2203 C CA . ILE A 1 279 ? -8.200 -5.676 17.534 1.00 97.12 279 ILE A CA 1
ATOM 2204 C C . ILE A 1 279 ? -9.391 -4.926 16.939 1.00 97.12 279 ILE A C 1
ATOM 2206 O O . ILE A 1 279 ? -9.530 -3.733 17.196 1.00 97.12 279 ILE A O 1
ATOM 2210 N N . LEU A 1 280 ? -10.249 -5.623 16.190 1.00 96.62 280 LEU A N 1
ATOM 2211 C CA . LEU A 1 280 ? -11.417 -5.033 15.550 1.00 96.62 280 LEU A CA 1
ATOM 2212 C C . LEU A 1 280 ? -12.402 -4.474 16.583 1.00 96.62 280 LEU A C 1
ATOM 2214 O O . LEU A 1 280 ? -12.841 -3.343 16.428 1.00 96.62 280 LEU A O 1
ATOM 2218 N N . ASP A 1 281 ? -12.679 -5.198 17.671 1.00 95.25 281 ASP A N 1
ATOM 2219 C CA . ASP A 1 281 ? -13.565 -4.721 18.743 1.00 95.25 281 ASP A CA 1
ATOM 2220 C C . ASP A 1 281 ? -13.069 -3.398 19.341 1.00 95.25 281 ASP A C 1
ATOM 2222 O O . ASP A 1 281 ? -13.839 -2.459 19.529 1.00 95.25 281 ASP A O 1
ATOM 2226 N N . ILE A 1 282 ? -11.769 -3.292 19.630 1.00 94.56 282 ILE A N 1
ATOM 2227 C CA . ILE A 1 282 ? -11.185 -2.047 20.150 1.00 94.56 282 ILE A CA 1
ATOM 2228 C C . ILE A 1 282 ? -11.168 -0.951 19.081 1.00 94.56 282 ILE A C 1
ATOM 2230 O O . ILE A 1 282 ? -11.338 0.224 19.406 1.00 94.56 282 ILE A O 1
ATOM 2234 N N . ALA A 1 283 ? -10.960 -1.317 17.816 1.00 92.19 283 ALA A N 1
ATOM 2235 C CA . ALA A 1 283 ? -10.905 -0.351 16.735 1.00 92.19 283 ALA A CA 1
ATOM 2236 C C . ALA A 1 283 ? -12.286 0.246 16.406 1.00 92.19 283 ALA A C 1
ATOM 2238 O O . ALA A 1 283 ? -12.377 1.436 16.126 1.00 92.19 283 ALA A O 1
ATOM 2239 N N . LEU A 1 284 ? -13.356 -0.548 16.496 1.00 91.56 284 LEU A N 1
ATOM 2240 C CA . LEU A 1 284 ? -14.732 -0.098 16.254 1.00 91.56 284 LEU A CA 1
ATOM 2241 C C . LEU A 1 284 ? -15.337 0.660 17.447 1.00 91.56 284 LEU A C 1
ATOM 2243 O O . LEU A 1 284 ? -16.262 1.449 17.278 1.00 91.56 284 LEU A O 1
ATOM 2247 N N . ASN A 1 285 ? -14.805 0.469 18.657 1.00 85.94 285 ASN A N 1
ATOM 2248 C CA . ASN A 1 285 ? -15.231 1.219 19.835 1.00 85.94 285 ASN A CA 1
ATOM 2249 C C . ASN A 1 285 ? -14.570 2.607 19.870 1.00 85.94 285 ASN A C 1
ATOM 2251 O O . ASN A 1 285 ? -13.509 2.808 20.476 1.00 85.94 285 ASN A O 1
ATOM 2255 N N . VAL A 1 286 ? -15.213 3.580 19.221 1.00 68.12 286 VAL A N 1
ATOM 2256 C CA . VAL A 1 286 ? -14.843 5.000 19.295 1.00 68.12 286 VAL A CA 1
ATOM 2257 C C . VAL A 1 286 ? -15.457 5.631 20.549 1.00 68.12 286 VAL A C 1
ATOM 2259 O O . VAL A 1 286 ? -16.507 6.261 20.492 1.00 68.12 286 VAL A O 1
ATOM 2262 N N . THR A 1 287 ? -14.822 5.415 21.703 1.00 51.69 287 THR A N 1
ATOM 2263 C CA . THR A 1 287 ? -14.976 6.293 22.880 1.00 51.69 287 THR A CA 1
ATOM 2264 C C . THR A 1 287 ? -14.020 7.466 22.797 1.00 51.69 287 THR A C 1
ATOM 2266 O O . THR A 1 287 ? -12.860 7.206 22.379 1.00 51.69 287 THR A O 1
#

Radius of gyration: 18.73 Å; chains: 1; bounding box: 52×42×49 Å

Secondary structure (DSSP, 8-state):
-PPEEEEEEESSSS-SSHHHHHHHHHHHHHHTT--EEEE-SEEEEETTTTTHHHHHHHHHTS---HHHHHHHHHTTT-S-HHHHSSEEEEE--B-HHHH-HHHHHHHHH-TGGGEEEEEEEEEETTEEEEEEEE-HHHHHHB-HHHHHHHHHHHHHTTPEE--HHHHHHHHHHTHHHHHHHHHHHHHH-SEEEEEPSTTBS-SSGGGGG-SEEEEEETTEEEEEEHHHHHHHHHHHHHHHTT--BHHHHHTT---SEEEE-----GGGTTS--HHHHHHHHHHH---

Sequence (287 aa):
MIAMLILIVGLLKFDSGKTSLTASLVKEARSRGVDAVAVKPVGAHNAWNQYDTVLKSFEMRVLVGSDAYRLWKASDQVEPIEVLSPFDILIVPPDSEKTGFDRYLDIVENLFSQAALARLTKIEEHSFKSKHYVIKDTLRETTRPLHRILTRLSRFLQAEEIEIEDLLQISYSSGMEIDKVLEYLLEKHELVIVESFNDAACPTSICLNADRVILVTPGKAYVYSGVEYKKVLESFSEIKGLNITTPEVVRLLKPILTTNLTPKPSNSLDEPKAEISRILDIALNVT

pLDDT: mean 94.8, std 5.85, range [51.69, 98.81]